Protein AF-A0A496SZ60-F1 (afdb_monomer)

Solvent-accessible surface area (backbone atoms only — not comparable to full-atom values): 12452 Å² total; per-residue (Å²): 132,92,77,55,70,68,60,53,50,52,52,52,52,50,52,52,47,49,71,43,40,33,77,66,65,46,73,66,57,46,49,54,53,50,56,60,47,32,77,81,41,43,70,55,43,52,59,24,45,71,73,55,40,49,71,69,52,53,44,50,28,53,25,54,37,22,63,71,68,42,80,74,81,62,49,64,64,44,43,52,45,44,49,72,44,36,81,82,46,83,54,49,68,64,52,33,53,55,34,46,37,76,37,9,64,62,55,44,65,76,58,42,45,98,88,52,33,30,64,26,32,36,57,33,67,70,50,51,49,53,51,48,75,25,46,43,85,48,100,91,44,79,45,72,62,68,60,68,69,63,46,51,51,44,49,55,49,46,48,57,54,39,52,52,32,47,76,71,74,39,77,38,31,41,38,35,59,67,94,40,23,68,51,52,41,67,71,37,42,85,85,38,72,78,54,41,65,40,29,63,69,27,59,47,90,92,57,48,78,43,74,79,46,69,48,59,67,78,73,82,126

Secondary structure (DSSP, 8-state):
-PPPHHHHHHHHHHHHHHHHHHHH--HHHHHHHHHHHHTT-HHHHHHHTTTTS-HHHHHHHHHHHHHTT-----HHHHHHHHHHHTTT---HHHHHHHHHHHTHHHHHHHH--TTS-EEEEEEPHHHHHHHHHTEEEETTEEEE---HHHHHHHHHHHHHHHHHHHHTTPPPEEEE-GGGHHHHHHHHTTT-TT-EEEEGGGS-TT--EEEEEEE------

Foldseek 3Di:
DDDDPVNVVVVVVVVVCLQCVLVVQDLVNLVVVLVVVCVPCVVLSVLQPPPLHHSVLVSLLCSVCSNLSHDCPPVVLLSNLSSVPSNPDVDSVVSSLSSLLSCLVSVLVVQADPVQAHEAAEEDVVVLVQQLVQWDQDPVGIDGHHDPVLLVLLVVLLVVLCVVCVVVVHQYEYEYASSCQVSVCVSCCVPCVSYRGYYPSSHDPPHHYDYSYYRDRDPPD

Sequence (221 aa):
TVIEASAVLATHLTEVIKSNAHEILGRQDVQNLLDNIKKNYPAVVEGVVPQQISVGMVQKVLQNLLRERVPIKDLLTIMETLADYASLVKDTETLTEYVRHALGRTICQLYKNQDGSISVITVDPKVEQMVAESTQQTPGGITVAVEPEKLQRLFAKLNELVELMNSEGQQPILLSSPNVRLAFRKLTEAQFPQLVVLSYNEIVPGVELYSKGVLKIGNED

Structure (mmCIF, N/CA/C/O backbone):
data_AF-A0A496SZ60-F1
#
_entry.id   AF-A0A496SZ60-F1
#
loop_
_atom_site.group_PDB
_atom_site.id
_atom_site.type_symbol
_atom_site.label_atom_id
_atom_site.label_alt_id
_atom_site.label_comp_id
_atom_site.label_asym_id
_atom_site.label_entity_id
_atom_site.label_seq_id
_atom_site.pdbx_PDB_ins_code
_atom_site.Cartn_x
_atom_site.Cartn_y
_atom_site.Cartn_z
_atom_site.occupancy
_atom_site.B_iso_or_equiv
_atom_site.auth_seq_id
_atom_site.auth_comp_id
_atom_site.auth_asym_id
_atom_site.auth_atom_id
_atom_site.pdbx_PDB_model_num
ATOM 1 N N . THR A 1 1 ? -8.042 18.905 -27.161 1.00 64.94 1 THR A N 1
ATOM 2 C CA . THR A 1 1 ? -8.898 19.896 -26.471 1.00 64.94 1 THR A CA 1
ATOM 3 C C . THR A 1 1 ? -8.003 20.963 -25.871 1.00 64.94 1 THR A C 1
ATOM 5 O O . THR A 1 1 ? -6.915 20.623 -25.425 1.00 64.94 1 THR A O 1
ATOM 8 N N . VAL A 1 2 ? -8.392 22.241 -25.920 1.00 74.31 2 VAL A N 1
ATOM 9 C CA . VAL A 1 2 ? -7.653 23.309 -25.222 1.00 74.31 2 VAL A CA 1
ATOM 10 C C . VAL A 1 2 ? -7.951 23.157 -23.733 1.00 74.31 2 VAL A C 1
ATOM 12 O O . VAL A 1 2 ? -9.116 23.183 -23.348 1.00 74.31 2 VAL A O 1
ATOM 15 N N . ILE A 1 3 ? -6.924 22.922 -22.919 1.00 77.38 3 ILE A N 1
ATOM 16 C CA . ILE A 1 3 ? -7.064 22.811 -21.463 1.00 77.38 3 ILE A CA 1
ATOM 17 C C . ILE A 1 3 ? -6.761 24.187 -20.873 1.00 77.38 3 ILE A C 1
ATOM 19 O O . ILE A 1 3 ? -5.726 24.778 -21.181 1.00 77.38 3 ILE A O 1
ATOM 23 N N . GLU A 1 4 ? -7.662 24.711 -20.045 1.00 92.38 4 GLU A N 1
ATOM 24 C CA . GLU A 1 4 ? -7.441 25.981 -19.355 1.00 92.38 4 GLU A CA 1
ATOM 25 C C . GLU A 1 4 ? -6.254 25.878 -18.389 1.00 92.38 4 GLU A C 1
ATOM 27 O O . GLU A 1 4 ? -6.088 24.877 -17.689 1.00 92.38 4 GLU A O 1
ATOM 32 N N . ALA A 1 5 ? -5.446 26.938 -18.294 1.00 91.31 5 ALA A N 1
ATOM 33 C CA . ALA A 1 5 ? -4.294 26.971 -17.390 1.00 91.31 5 ALA A CA 1
ATOM 34 C C . ALA A 1 5 ? -4.687 26.712 -15.919 1.00 91.31 5 ALA A C 1
ATOM 36 O O . ALA A 1 5 ? -3.938 26.080 -15.177 1.00 91.31 5 ALA A O 1
ATOM 37 N N . SER A 1 6 ? -5.887 27.137 -15.514 1.00 93.19 6 SER A N 1
ATOM 38 C CA . SER A 1 6 ? -6.492 26.852 -14.205 1.00 93.19 6 SER A CA 1
ATOM 39 C C . SER A 1 6 ? -6.675 25.349 -13.955 1.00 93.19 6 SER A C 1
ATOM 41 O O . SER A 1 6 ? -6.334 24.860 -12.878 1.00 93.19 6 SER A O 1
ATOM 43 N N . ALA A 1 7 ? -7.159 24.599 -14.948 1.00 92.44 7 ALA A N 1
ATOM 44 C CA . ALA A 1 7 ? -7.365 23.155 -14.859 1.00 92.44 7 ALA A CA 1
ATOM 45 C C . ALA A 1 7 ? -6.035 22.390 -14.803 1.00 92.44 7 ALA A C 1
ATOM 47 O O . ALA A 1 7 ? -5.904 21.426 -14.042 1.00 92.44 7 ALA A O 1
ATOM 48 N N . VAL A 1 8 ? -5.028 22.856 -15.553 1.00 93.25 8 VAL A N 1
ATOM 49 C CA . VAL A 1 8 ? -3.654 22.337 -15.471 1.00 93.25 8 VAL A CA 1
ATOM 50 C C . VAL A 1 8 ? -3.120 22.524 -14.047 1.00 93.25 8 VAL A C 1
ATOM 52 O O . VAL A 1 8 ? -2.758 21.544 -13.396 1.00 93.25 8 VAL A O 1
ATOM 55 N N . LEU A 1 9 ? -3.169 23.750 -13.511 1.00 94.94 9 LEU A N 1
ATOM 56 C CA . LEU A 1 9 ? -2.722 24.057 -12.146 1.00 94.94 9 LEU A CA 1
ATOM 57 C C . LEU A 1 9 ? -3.445 23.226 -11.079 1.00 94.94 9 LEU A C 1
ATOM 59 O O . LEU A 1 9 ? -2.794 22.681 -10.189 1.00 94.94 9 LEU A O 1
ATOM 63 N N . ALA A 1 10 ? -4.769 23.089 -11.171 1.00 95.06 10 ALA A N 1
ATOM 64 C CA . ALA A 1 10 ? -5.551 22.297 -10.224 1.00 95.06 10 ALA A CA 1
ATOM 65 C C . ALA A 1 10 ? -5.151 20.811 -10.239 1.00 95.06 10 ALA A C 1
ATOM 67 O O . ALA A 1 10 ? -5.044 20.181 -9.182 1.00 95.06 10 ALA A O 1
ATOM 68 N N . THR A 1 11 ? -4.883 20.260 -11.426 1.00 93.25 11 THR A N 1
ATOM 69 C CA . THR A 1 11 ? -4.434 18.870 -11.584 1.00 93.25 11 THR A CA 1
ATOM 70 C C . THR A 1 11 ? -3.051 18.671 -10.970 1.00 93.25 11 THR A C 1
ATOM 72 O O . THR A 1 11 ? -2.863 17.750 -10.175 1.00 93.25 11 THR A O 1
ATOM 75 N N . HIS A 1 12 ? -2.106 19.576 -11.248 1.00 93.81 12 HIS A N 1
ATOM 76 C CA . HIS A 1 12 ? -0.773 19.528 -10.643 1.00 93.81 12 HIS A CA 1
ATOM 77 C C . HIS A 1 12 ? -0.827 19.647 -9.119 1.00 93.81 12 HIS A C 1
ATOM 79 O O . HIS A 1 12 ? -0.202 18.852 -8.421 1.00 93.81 12 HIS A O 1
ATOM 85 N N . LEU A 1 13 ? -1.606 20.592 -8.587 1.00 95.38 13 LEU A N 1
ATOM 86 C CA . LEU A 1 13 ? -1.749 20.765 -7.142 1.00 95.38 13 LEU A CA 1
ATOM 87 C C . LEU A 1 13 ? -2.343 19.515 -6.482 1.00 95.38 13 LEU A C 1
ATOM 89 O O . LEU A 1 13 ? -1.863 19.077 -5.439 1.00 95.38 13 LEU A O 1
ATOM 93 N N . THR A 1 14 ? -3.351 18.909 -7.110 1.00 93.94 14 THR A N 1
ATOM 94 C CA . THR A 1 14 ? -3.948 17.654 -6.632 1.00 93.94 14 THR A CA 1
ATOM 95 C C . THR A 1 14 ? -2.906 16.541 -6.548 1.00 93.94 14 THR A C 1
ATOM 97 O O . THR A 1 14 ? -2.875 15.802 -5.565 1.00 93.94 14 THR A O 1
ATOM 100 N N . GLU A 1 15 ? -2.039 16.427 -7.551 1.00 91.62 15 GLU A N 1
ATOM 101 C CA . GLU A 1 15 ? -1.001 15.397 -7.595 1.00 91.62 15 GLU A CA 1
ATOM 102 C C . GLU A 1 15 ? 0.085 15.611 -6.530 1.00 91.62 15 GLU A C 1
ATOM 104 O O . GLU A 1 15 ? 0.517 14.658 -5.871 1.00 91.62 15 GLU A O 1
ATOM 109 N N . VAL A 1 16 ? 0.466 16.869 -6.289 1.00 94.00 16 VAL A N 1
ATOM 110 C CA . VAL A 1 16 ? 1.381 17.240 -5.198 1.00 94.00 16 VAL A CA 1
ATOM 111 C C . VAL A 1 16 ? 0.769 16.889 -3.843 1.00 94.00 16 VAL A C 1
ATOM 113 O O . VAL A 1 16 ? 1.436 16.262 -3.020 1.00 94.00 16 VAL A O 1
ATOM 116 N N . ILE A 1 17 ? -0.505 17.224 -3.615 1.00 94.69 17 ILE A N 1
ATOM 117 C CA . ILE A 1 17 ? -1.201 16.889 -2.364 1.00 94.69 17 ILE A CA 1
ATOM 118 C C . ILE A 1 17 ? -1.262 15.373 -2.176 1.00 94.69 17 ILE A C 1
ATOM 120 O O . ILE A 1 17 ? -0.930 14.892 -1.099 1.00 94.69 17 ILE A O 1
ATOM 124 N N . LYS A 1 18 ? -1.639 14.604 -3.205 1.00 91.81 18 LYS A N 1
ATOM 125 C CA . LYS A 1 18 ? -1.698 13.134 -3.118 1.00 91.81 18 LYS A CA 1
ATOM 126 C C . LYS A 1 18 ? -0.345 12.522 -2.767 1.00 91.81 18 LYS A C 1
ATOM 128 O O . LYS A 1 18 ? -0.286 11.647 -1.910 1.00 91.81 18 LYS A O 1
ATOM 133 N N . SER A 1 19 ? 0.729 13.005 -3.388 1.00 91.50 19 SER A N 1
ATOM 134 C CA . SER A 1 19 ? 2.087 12.497 -3.152 1.00 91.50 19 SER A CA 1
ATOM 135 C C . SER A 1 19 ? 2.576 12.767 -1.724 1.00 91.50 19 SER A C 1
ATOM 137 O O . SER A 1 19 ? 3.299 11.953 -1.157 1.00 91.50 19 SER A O 1
ATOM 139 N N . ASN A 1 20 ? 2.118 13.862 -1.112 1.00 95.12 20 ASN A N 1
ATOM 140 C CA . ASN A 1 20 ? 2.531 14.290 0.228 1.00 95.12 20 ASN A CA 1
ATOM 141 C C . ASN A 1 20 ? 1.431 14.103 1.291 1.00 95.12 20 ASN A C 1
ATOM 143 O O . ASN A 1 20 ? 1.582 14.540 2.429 1.00 95.12 20 ASN A O 1
ATOM 147 N N . ALA A 1 21 ? 0.322 13.431 0.966 1.00 95.88 21 ALA A N 1
ATOM 148 C CA . ALA A 1 21 ? -0.837 13.306 1.856 1.00 95.88 21 ALA A CA 1
ATOM 149 C C . ALA A 1 21 ? -0.482 12.662 3.204 1.00 95.88 21 ALA A C 1
ATOM 151 O O . ALA A 1 21 ? -1.034 13.015 4.244 1.00 95.88 21 ALA A O 1
ATOM 152 N N . HIS A 1 22 ? 0.475 11.737 3.187 1.00 96.75 22 HIS A N 1
ATOM 153 C CA . HIS A 1 22 ? 0.979 11.065 4.376 1.00 96.75 22 HIS A CA 1
ATOM 154 C C . HIS A 1 22 ? 1.786 11.981 5.314 1.00 96.75 22 HIS A C 1
ATOM 156 O O . HIS A 1 22 ? 1.861 11.702 6.508 1.00 96.75 22 HIS A O 1
ATOM 162 N N . GLU A 1 23 ? 2.364 13.070 4.804 1.00 96.62 23 GLU A N 1
ATOM 163 C CA . GLU A 1 23 ? 3.055 14.090 5.605 1.00 96.62 23 GLU A CA 1
ATOM 164 C C . GLU A 1 23 ? 2.080 15.141 6.143 1.00 96.62 23 GLU A C 1
ATOM 166 O O . GLU A 1 23 ? 2.269 15.667 7.237 1.00 96.62 23 GLU A O 1
ATOM 171 N N . ILE A 1 24 ? 1.006 15.408 5.393 1.00 96.12 24 ILE A N 1
ATOM 172 C CA . ILE A 1 24 ? -0.038 16.372 5.761 1.00 96.12 24 ILE A CA 1
ATOM 173 C C . ILE A 1 24 ? -0.921 15.830 6.896 1.00 96.12 24 ILE A C 1
ATOM 175 O O . ILE A 1 24 ? -1.392 16.606 7.723 1.00 96.12 24 ILE A O 1
ATOM 179 N N . LEU A 1 25 ? -1.150 14.512 6.953 1.00 97.50 25 LEU A N 1
ATOM 180 C CA . LEU A 1 25 ? -2.033 13.896 7.946 1.00 97.50 25 LEU A CA 1
ATOM 181 C C . LEU A 1 25 ? -1.460 13.996 9.373 1.00 97.50 25 LEU A C 1
ATOM 183 O O . LEU A 1 25 ? -0.584 13.215 9.776 1.00 97.50 25 LEU A O 1
ATOM 187 N N . GLY A 1 26 ? -2.007 14.926 10.157 1.00 97.50 26 GLY A N 1
ATOM 188 C CA . GLY A 1 26 ? -1.640 15.170 11.544 1.00 97.50 26 GLY A CA 1
ATOM 189 C C . GLY A 1 26 ? -2.443 14.349 12.553 1.00 97.50 26 GLY A C 1
ATOM 190 O O . GLY A 1 26 ? -3.447 13.706 12.248 1.00 97.50 26 GLY A O 1
ATOM 191 N N . ARG A 1 27 ? -2.016 14.400 13.821 1.00 96.81 27 ARG A N 1
ATOM 192 C CA . ARG A 1 27 ? -2.687 13.676 14.915 1.00 96.81 27 ARG A CA 1
ATOM 193 C C . ARG A 1 27 ? -4.107 14.187 15.174 1.00 96.81 27 ARG A C 1
ATOM 195 O O . ARG A 1 27 ? -4.995 13.383 15.442 1.00 96.81 27 ARG A O 1
ATOM 202 N N . GLN A 1 28 ? -4.317 15.502 15.085 1.00 97.88 28 GLN A N 1
ATOM 203 C CA . GLN A 1 28 ? -5.638 16.105 15.279 1.00 97.88 28 GLN A CA 1
ATOM 204 C C . GLN A 1 28 ? -6.604 15.713 14.156 1.00 97.88 28 GLN A C 1
ATOM 206 O O . GLN A 1 28 ? -7.770 15.452 14.429 1.00 97.88 28 GLN A O 1
ATOM 211 N N . ASP A 1 29 ? -6.121 15.604 12.916 1.00 97.62 29 ASP A N 1
ATOM 212 C CA . ASP A 1 29 ? -6.940 15.152 11.788 1.00 97.62 29 ASP A CA 1
ATOM 213 C C . ASP A 1 29 ? -7.426 13.723 12.012 1.00 97.62 29 ASP A C 1
ATOM 215 O O . ASP A 1 29 ? -8.609 13.435 11.851 1.00 97.62 29 ASP A 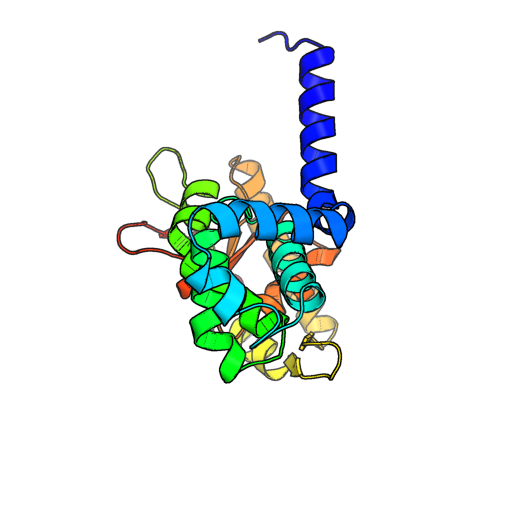O 1
ATOM 219 N N . VAL A 1 30 ? -6.534 12.838 12.468 1.00 98.19 30 VAL A N 1
ATOM 220 C CA . VAL A 1 30 ? -6.894 11.457 12.815 1.00 98.19 30 VAL A CA 1
ATOM 221 C C . VAL A 1 30 ? -7.899 11.421 13.962 1.00 98.19 30 VAL A C 1
ATOM 223 O O . VAL A 1 30 ? -8.881 10.691 13.864 1.00 98.19 30 VAL A O 1
ATOM 226 N N . GLN A 1 31 ? -7.720 12.234 15.008 1.00 97.81 31 GLN A N 1
ATOM 227 C CA . GLN A 1 31 ? -8.712 12.337 16.081 1.00 97.81 31 GLN A CA 1
ATOM 228 C C . GLN A 1 31 ? -10.083 12.760 15.533 1.00 97.81 31 GLN A C 1
ATOM 230 O O . GLN A 1 31 ? -11.080 12.102 15.812 1.00 97.81 31 GLN A O 1
ATOM 235 N N . ASN A 1 32 ? -10.126 13.783 14.677 1.00 98.12 32 ASN A N 1
ATOM 236 C CA . ASN A 1 32 ? -11.365 14.253 14.059 1.00 98.12 32 ASN A CA 1
ATOM 237 C C . ASN A 1 32 ? -12.025 13.162 13.191 1.00 98.12 32 ASN A C 1
ATOM 239 O O . ASN A 1 32 ? -13.250 13.031 13.180 1.00 98.12 32 ASN A O 1
ATOM 243 N N . LEU A 1 33 ? -11.236 12.369 12.456 1.00 97.88 33 LEU A N 1
ATOM 244 C CA . LEU A 1 33 ? -11.732 11.234 11.670 1.00 97.88 33 LEU A CA 1
ATOM 245 C C . LEU A 1 33 ? -12.344 10.150 12.572 1.00 97.88 33 LEU A C 1
ATOM 247 O O . LEU A 1 33 ? -13.452 9.683 12.299 1.00 97.88 33 LEU A O 1
ATOM 251 N N . LEU A 1 34 ? -11.663 9.800 13.666 1.00 97.69 34 LEU A N 1
ATOM 252 C CA . LEU A 1 34 ? -12.144 8.826 14.648 1.00 97.69 34 LEU A CA 1
ATOM 253 C C . LEU A 1 34 ? -13.426 9.304 15.340 1.00 97.69 34 LEU A C 1
ATOM 255 O O . LEU A 1 34 ? -14.389 8.543 15.431 1.00 97.69 34 LEU A O 1
ATOM 259 N N . ASP A 1 35 ? -13.481 10.569 15.755 1.00 97.62 35 ASP A N 1
ATOM 260 C CA . ASP A 1 35 ? -14.660 11.167 16.387 1.00 97.62 35 ASP A CA 1
ATOM 261 C C . ASP A 1 35 ? -15.870 11.164 15.444 1.00 97.62 35 ASP A C 1
ATOM 263 O O . ASP A 1 35 ? -17.006 10.954 15.873 1.00 97.62 35 ASP A O 1
ATOM 267 N N . ASN A 1 36 ? -15.645 11.355 14.141 1.00 97.12 36 ASN A N 1
ATOM 268 C CA . ASN A 1 36 ? -16.709 11.296 13.144 1.00 97.12 36 ASN A CA 1
ATOM 269 C C . ASN A 1 36 ? -17.251 9.877 12.935 1.00 97.12 36 ASN A C 1
ATOM 271 O O . ASN A 1 36 ? -18.468 9.714 12.871 1.00 97.12 36 ASN A O 1
ATOM 275 N N . ILE A 1 37 ? -16.392 8.854 12.879 1.00 96.50 37 ILE A N 1
ATOM 276 C CA . ILE A 1 37 ? -16.837 7.448 12.827 1.00 96.50 37 ILE A CA 1
ATOM 277 C C . ILE A 1 37 ? -17.592 7.080 14.095 1.00 96.50 37 ILE A C 1
ATOM 279 O O . ILE A 1 37 ? -18.648 6.452 14.019 1.00 96.50 37 ILE A O 1
ATOM 283 N N . LYS A 1 38 ? -17.075 7.498 15.255 1.00 96.88 38 LYS A N 1
ATOM 284 C CA . LYS A 1 38 ? -17.619 7.165 16.574 1.00 96.88 38 LYS A CA 1
ATOM 285 C C . LYS A 1 38 ? -19.089 7.562 16.728 1.00 96.88 38 LYS A C 1
ATOM 287 O O . LYS A 1 38 ? -19.818 6.883 17.442 1.00 96.88 38 LYS A O 1
ATOM 292 N N . LYS A 1 39 ? -19.546 8.609 16.029 1.00 97.62 39 LYS A N 1
ATOM 293 C CA . LYS A 1 39 ? -20.962 9.025 16.006 1.00 97.62 39 LYS A CA 1
ATOM 294 C C . LYS A 1 39 ? -21.906 7.910 15.547 1.00 97.62 39 LYS A C 1
ATOM 296 O O . LYS A 1 39 ? -23.013 7.820 16.062 1.00 97.62 39 LYS A O 1
ATOM 301 N N . ASN A 1 40 ? -21.465 7.079 14.601 1.00 97.12 40 ASN A N 1
ATOM 302 C CA . ASN A 1 40 ? -22.276 6.015 14.003 1.00 97.12 40 ASN A CA 1
ATOM 303 C C . ASN A 1 40 ? -21.831 4.613 14.450 1.00 97.12 40 ASN A C 1
ATOM 305 O O . ASN A 1 40 ? -22.662 3.718 14.566 1.00 97.12 40 ASN A O 1
ATOM 309 N N . TYR A 1 41 ? -20.535 4.428 14.721 1.00 96.94 41 TYR A N 1
ATOM 310 C CA . TYR A 1 41 ? -19.924 3.135 15.045 1.00 96.94 41 TYR A CA 1
ATOM 311 C C . TYR A 1 41 ? -19.074 3.213 16.327 1.00 96.94 41 TYR A C 1
ATOM 313 O O . TYR A 1 41 ? -17.864 2.967 16.291 1.00 96.94 41 TYR A O 1
ATOM 321 N N . PRO A 1 42 ? -19.666 3.573 17.484 1.00 96.31 42 PRO A N 1
ATOM 322 C CA . PRO A 1 42 ? -18.906 3.780 18.715 1.00 96.31 42 PRO A CA 1
ATOM 323 C C . PRO A 1 42 ? -18.203 2.510 19.199 1.00 96.31 42 PRO A C 1
ATOM 325 O O . PRO A 1 42 ? -17.053 2.587 19.619 1.00 96.31 42 PRO A O 1
ATOM 328 N N . ALA A 1 43 ? -18.846 1.345 19.062 1.00 95.00 43 ALA A N 1
ATOM 329 C CA . ALA A 1 43 ? -18.291 0.064 19.498 1.00 95.00 43 ALA A CA 1
ATOM 330 C C . ALA A 1 43 ? -16.962 -0.279 18.801 1.00 95.00 43 ALA A C 1
ATOM 332 O O . ALA A 1 43 ? -16.033 -0.747 19.454 1.00 95.00 43 ALA A O 1
ATOM 333 N N . VAL A 1 44 ? -16.849 0.008 17.497 1.00 93.94 44 VAL A N 1
ATOM 334 C CA . VAL A 1 44 ? -15.622 -0.239 16.724 1.00 93.94 44 VAL A CA 1
ATOM 335 C C . VAL A 1 44 ? -14.507 0.696 17.189 1.00 93.94 44 VAL A C 1
ATOM 337 O O . VAL A 1 44 ? -13.397 0.253 17.467 1.00 93.94 44 VAL A O 1
ATOM 340 N N . VAL A 1 45 ? -14.792 1.996 17.323 1.00 95.56 45 VAL A N 1
ATOM 341 C CA . VAL A 1 45 ? -13.763 2.974 17.711 1.00 95.56 45 VAL A CA 1
ATOM 342 C C . VAL A 1 45 ? -13.281 2.729 19.136 1.00 95.56 45 VAL A C 1
ATOM 344 O O . VAL A 1 45 ? -12.075 2.691 19.364 1.00 95.56 45 VAL A O 1
ATOM 347 N N . GLU A 1 46 ? -14.199 2.532 20.083 1.00 94.44 46 GLU A N 1
ATOM 348 C CA . GLU A 1 46 ? -13.861 2.318 21.493 1.00 94.44 46 GLU A CA 1
ATOM 349 C C . GLU A 1 46 ? -13.151 0.983 21.722 1.00 94.44 46 GLU A C 1
ATOM 351 O O . GLU A 1 46 ? -12.247 0.926 22.553 1.00 94.44 46 GLU A O 1
ATOM 356 N N . GLY A 1 47 ? -13.498 -0.055 20.952 1.00 91.50 47 GLY A N 1
ATOM 357 C CA . GLY A 1 47 ? -12.825 -1.355 20.987 1.00 91.50 47 GLY A CA 1
ATOM 358 C C . GLY A 1 47 ? -11.378 -1.325 20.484 1.00 91.50 47 GLY A C 1
ATOM 359 O O . GLY A 1 47 ? -10.588 -2.191 20.852 1.00 91.50 47 GLY A O 1
ATOM 360 N N . VAL A 1 48 ? -11.000 -0.322 19.684 1.00 93.06 48 VAL A N 1
ATOM 361 C CA . VAL A 1 48 ? -9.644 -0.183 19.124 1.00 93.06 48 VAL A CA 1
ATOM 362 C C . VAL A 1 48 ? -8.834 0.871 19.869 1.00 93.06 48 VAL A C 1
ATOM 364 O O . VAL A 1 48 ? -7.719 0.596 20.316 1.00 93.06 48 VAL A O 1
ATOM 367 N N . VAL A 1 49 ? -9.382 2.078 20.022 1.00 93.31 49 VAL A N 1
ATOM 368 C CA . VAL A 1 49 ? -8.695 3.240 20.595 1.00 93.31 49 VAL A CA 1
ATOM 369 C C . VAL A 1 49 ? -9.426 3.722 21.853 1.00 93.31 49 VAL A C 1
ATOM 371 O O . VAL A 1 49 ? -10.607 4.056 21.780 1.00 93.31 49 VAL A O 1
ATOM 374 N N . PRO A 1 50 ? -8.740 3.858 23.004 1.00 87.25 50 PRO A N 1
ATOM 375 C CA . PRO A 1 50 ? -7.324 3.562 23.258 1.00 87.25 50 PRO A CA 1
ATOM 376 C C . PRO A 1 50 ? -7.052 2.101 23.674 1.00 87.25 50 PRO A C 1
ATOM 378 O O . PRO A 1 50 ? -5.935 1.796 24.081 1.00 87.25 50 PRO A O 1
ATOM 381 N N . GLN A 1 51 ? -8.060 1.219 23.645 1.00 86.69 51 GLN A N 1
ATOM 382 C CA . GLN A 1 51 ? -8.008 -0.096 24.301 1.00 86.69 51 GLN A CA 1
ATOM 383 C C . GLN A 1 51 ? -6.929 -1.028 23.740 1.00 86.69 51 GLN A C 1
ATOM 385 O O . GLN A 1 51 ? -6.179 -1.635 24.504 1.00 86.69 51 GLN A O 1
ATOM 390 N N . GLN A 1 52 ? -6.839 -1.145 22.416 1.00 91.25 52 GLN A N 1
ATOM 391 C CA . GLN A 1 52 ? -5.865 -2.011 21.759 1.00 91.25 52 GLN A CA 1
ATOM 392 C C . GLN A 1 52 ? -4.643 -1.227 21.281 1.00 91.25 52 GLN A C 1
ATOM 394 O O . GLN A 1 52 ? -3.513 -1.699 21.440 1.00 91.25 52 GLN A O 1
ATOM 399 N N . ILE A 1 53 ? -4.845 -0.048 20.688 1.00 94.44 53 ILE A N 1
ATOM 400 C CA . ILE A 1 53 ? -3.780 0.784 20.116 1.00 94.44 53 ILE A CA 1
ATOM 401 C C . ILE A 1 53 ? -4.021 2.272 20.363 1.00 94.44 53 ILE A C 1
ATOM 403 O O . ILE A 1 53 ? -5.134 2.729 20.613 1.00 94.44 53 ILE A O 1
ATOM 407 N N . SER A 1 54 ? -2.945 3.053 20.274 1.00 96.00 54 SER A N 1
ATOM 408 C CA . SER A 1 54 ? -3.021 4.509 20.408 1.00 96.00 54 SER A CA 1
ATOM 409 C C . SER A 1 54 ? -3.465 5.187 19.108 1.00 96.00 54 SER A C 1
ATOM 411 O O . SER A 1 54 ? -3.247 4.666 18.012 1.00 96.00 54 SER A O 1
ATOM 413 N N . VAL A 1 55 ? -3.972 6.421 19.215 1.00 97.00 55 VAL A N 1
ATOM 414 C CA . VAL A 1 55 ? -4.229 7.299 18.053 1.00 97.00 55 VAL A CA 1
ATOM 415 C C . VAL A 1 55 ? -2.977 7.451 17.179 1.00 97.00 55 VAL A C 1
ATOM 417 O O . VAL A 1 55 ? -3.081 7.519 15.961 1.00 97.00 55 VAL A O 1
ATOM 420 N N . GLY A 1 56 ? -1.780 7.456 17.778 1.00 96.62 56 GLY A N 1
ATOM 421 C CA . GLY A 1 56 ? -0.518 7.538 17.037 1.00 96.62 56 GLY A CA 1
ATOM 422 C C . GLY A 1 56 ? -0.241 6.311 16.162 1.00 96.62 56 GLY A C 1
ATOM 423 O O . GLY A 1 56 ? 0.299 6.453 15.069 1.00 96.62 56 GLY A O 1
ATOM 424 N N . MET A 1 57 ? -0.650 5.116 16.598 1.00 96.06 57 MET A N 1
ATOM 425 C CA . MET A 1 57 ? -0.533 3.903 15.782 1.00 96.06 57 MET A CA 1
ATOM 426 C C . MET A 1 57 ? -1.534 3.911 14.627 1.00 96.06 57 MET A C 1
ATOM 428 O O . MET A 1 57 ? -1.150 3.604 13.502 1.00 96.06 57 MET A O 1
ATOM 432 N N . VAL A 1 58 ? -2.778 4.341 14.878 1.00 97.88 58 VAL A N 1
ATOM 433 C CA . VAL A 1 58 ? -3.771 4.550 13.809 1.00 97.88 58 VAL A CA 1
ATOM 434 C C . VAL A 1 58 ? -3.244 5.564 12.797 1.00 97.88 58 VAL A C 1
ATOM 436 O O . VAL A 1 58 ? -3.234 5.286 11.602 1.00 97.88 58 VAL A O 1
ATOM 439 N N . GLN A 1 59 ? -2.717 6.701 13.265 1.00 98.25 59 GLN A N 1
ATOM 440 C CA . GLN A 1 59 ? -2.085 7.700 12.405 1.00 98.25 59 GLN A CA 1
ATOM 441 C C . GLN A 1 59 ? -0.994 7.071 11.537 1.00 98.25 59 GLN A C 1
ATOM 443 O O . GLN A 1 59 ? -0.988 7.295 10.331 1.00 98.25 59 GLN A O 1
ATOM 448 N N . LYS A 1 60 ? -0.106 6.253 12.112 1.00 97.50 60 LYS A N 1
ATOM 449 C CA . LYS A 1 60 ? 0.977 5.619 11.355 1.00 97.50 60 LYS A CA 1
ATOM 450 C C . LYS A 1 60 ? 0.458 4.676 10.266 1.00 97.50 60 LYS A C 1
ATOM 452 O O . LYS A 1 60 ? 0.962 4.733 9.148 1.00 97.50 60 LYS A O 1
ATOM 457 N N . VAL A 1 61 ? -0.566 3.872 10.559 1.00 98.12 61 VAL A N 1
ATOM 458 C CA . VAL A 1 61 ? -1.223 2.999 9.569 1.00 98.12 61 VAL A CA 1
ATOM 459 C C . VAL A 1 61 ? -1.835 3.831 8.437 1.00 98.12 61 VAL A C 1
ATOM 461 O O . VAL A 1 61 ? -1.549 3.581 7.268 1.00 98.12 61 VAL A O 1
ATOM 464 N N . LEU A 1 62 ? -2.604 4.876 8.762 1.00 98.62 62 LEU A N 1
ATOM 465 C CA . LEU A 1 62 ? -3.207 5.763 7.759 1.00 98.62 62 LEU A CA 1
ATOM 466 C C . LEU A 1 62 ? -2.148 6.480 6.906 1.00 98.62 62 LEU A C 1
ATOM 468 O O . LEU A 1 62 ? -2.306 6.594 5.693 1.00 98.62 62 LEU A O 1
ATOM 472 N N . GLN A 1 63 ? -1.045 6.924 7.513 1.00 98.38 63 GLN A N 1
ATOM 473 C CA . GLN A 1 63 ? 0.079 7.518 6.789 1.00 98.38 63 GLN A CA 1
ATOM 474 C C . GLN A 1 63 ? 0.752 6.512 5.852 1.00 98.38 63 GLN A C 1
ATOM 476 O O . GLN A 1 63 ? 1.090 6.873 4.729 1.00 98.38 63 GLN A O 1
ATOM 481 N N . ASN A 1 64 ? 0.934 5.258 6.272 1.00 97.75 64 ASN A N 1
ATOM 482 C CA . ASN A 1 64 ? 1.510 4.229 5.410 1.00 97.75 64 ASN A CA 1
ATOM 483 C C . ASN A 1 64 ? 0.606 3.948 4.196 1.00 97.75 64 ASN A C 1
ATOM 485 O O . ASN A 1 64 ? 1.102 3.925 3.072 1.00 97.75 64 ASN A O 1
ATOM 489 N N . LEU A 1 65 ? -0.716 3.845 4.395 1.00 98.44 65 LEU A N 1
ATOM 490 C CA . LEU A 1 65 ? -1.687 3.722 3.298 1.00 98.44 65 LEU A CA 1
ATOM 491 C C . LEU A 1 65 ? -1.582 4.899 2.318 1.00 98.44 65 LEU A C 1
ATOM 493 O O . LEU A 1 65 ? -1.437 4.696 1.113 1.00 98.44 65 LEU A O 1
ATOM 497 N N . LEU A 1 66 ? -1.590 6.131 2.834 1.00 97.69 66 LEU A N 1
ATOM 498 C CA . LEU A 1 66 ? -1.500 7.342 2.015 1.00 97.69 66 LEU A CA 1
ATOM 499 C C . LEU A 1 66 ? -0.157 7.476 1.287 1.00 97.69 66 LEU A C 1
ATOM 501 O O . LEU A 1 66 ? -0.139 7.966 0.158 1.00 97.69 66 LEU A O 1
ATOM 505 N N . ARG A 1 67 ? 0.952 7.023 1.887 1.00 96.38 67 ARG A N 1
ATOM 506 C CA . ARG A 1 67 ? 2.280 7.009 1.244 1.00 96.38 67 ARG A CA 1
ATOM 507 C C . ARG A 1 67 ? 2.270 6.143 -0.013 1.00 96.38 67 ARG A C 1
ATOM 509 O O . ARG A 1 67 ? 2.934 6.464 -0.990 1.00 96.38 67 ARG A O 1
ATOM 516 N N . GLU A 1 68 ? 1.467 5.087 -0.003 1.00 96.69 68 GLU A N 1
ATOM 517 C CA . GLU A 1 68 ? 1.254 4.189 -1.138 1.00 96.69 68 GLU A CA 1
ATOM 518 C C . GLU A 1 68 ? -0.001 4.535 -1.954 1.00 96.69 68 GLU A C 1
ATOM 520 O O . GLU A 1 68 ? -0.497 3.713 -2.725 1.00 96.69 68 GLU A O 1
ATOM 525 N N . ARG A 1 69 ? -0.521 5.760 -1.785 1.00 95.19 69 ARG A N 1
ATOM 526 C CA . ARG A 1 69 ? -1.693 6.306 -2.488 1.00 95.19 69 ARG A CA 1
ATOM 527 C C . ARG A 1 69 ? -2.986 5.507 -2.282 1.00 95.19 69 ARG A C 1
ATOM 529 O O . ARG A 1 69 ? -3.931 5.659 -3.057 1.00 95.19 69 ARG A O 1
ATOM 536 N N . VAL A 1 70 ? -3.071 4.707 -1.218 1.00 97.75 70 VAL A N 1
ATOM 537 C CA . VAL A 1 70 ? -4.288 3.982 -0.837 1.00 97.75 70 VAL A CA 1
ATOM 538 C C . VAL A 1 70 ? -5.239 4.936 -0.097 1.00 97.75 70 VAL A C 1
ATOM 540 O O . VAL A 1 70 ? -4.865 5.507 0.931 1.00 97.75 70 VAL A O 1
ATOM 543 N N . PRO A 1 71 ? -6.476 5.143 -0.590 1.00 97.06 71 PRO A N 1
ATOM 544 C CA . PRO A 1 71 ? -7.449 6.014 0.052 1.00 97.06 71 PRO A CA 1
ATOM 545 C C . PRO A 1 71 ? -7.877 5.499 1.425 1.00 97.06 71 PRO A C 1
ATOM 547 O O . PRO A 1 71 ? -8.241 4.339 1.578 1.00 97.06 71 PRO A O 1
ATOM 550 N N . ILE A 1 72 ? -7.976 6.414 2.388 1.00 97.81 72 ILE A N 1
ATOM 551 C CA . ILE A 1 72 ? -8.446 6.135 3.756 1.00 97.81 72 ILE A CA 1
ATOM 552 C C . ILE A 1 72 ? -9.931 6.477 3.968 1.00 97.81 72 ILE A C 1
ATOM 554 O O . ILE A 1 72 ? -10.367 6.753 5.080 1.00 97.81 72 ILE A O 1
ATOM 558 N N . LYS A 1 73 ? -10.714 6.534 2.881 1.00 96.44 73 LYS A N 1
ATOM 559 C CA . LYS A 1 73 ? -12.140 6.905 2.933 1.00 96.44 73 LYS A CA 1
ATOM 560 C C . LYS A 1 73 ? -12.991 5.822 3.593 1.00 96.44 73 LYS A C 1
ATOM 562 O O . LYS A 1 73 ? -13.952 6.152 4.281 1.00 96.44 73 LYS A O 1
ATOM 567 N N . ASP A 1 74 ? -12.632 4.555 3.384 1.00 97.25 74 ASP A N 1
ATOM 568 C CA . ASP A 1 74 ? -13.292 3.412 4.015 1.00 97.25 74 ASP A CA 1
ATOM 569 C C . ASP A 1 74 ? -12.709 3.153 5.406 1.00 97.25 74 ASP A C 1
ATOM 571 O O . ASP A 1 74 ? -11.998 2.191 5.690 1.00 97.25 74 ASP A O 1
ATOM 575 N N . LEU A 1 75 ? -12.949 4.132 6.262 1.00 97.50 75 LEU A N 1
ATOM 576 C CA . LEU A 1 75 ? -12.361 4.224 7.584 1.00 97.50 75 LEU A CA 1
ATOM 577 C C . LEU A 1 75 ? -12.986 3.205 8.551 1.00 97.50 75 LEU A C 1
ATOM 579 O O . LEU A 1 75 ? -12.340 2.810 9.516 1.00 97.50 75 LEU A O 1
ATOM 583 N N . LEU A 1 76 ? -14.204 2.732 8.261 1.00 97.50 76 LEU A N 1
ATOM 584 C CA . LEU A 1 76 ? -14.839 1.642 8.998 1.00 97.50 76 LEU A CA 1
ATOM 585 C C . LEU A 1 76 ? -14.077 0.329 8.784 1.00 97.50 76 LEU A C 1
ATOM 587 O O . LEU A 1 76 ? -13.621 -0.246 9.768 1.00 97.50 76 LEU A O 1
ATOM 591 N N . THR A 1 77 ? -13.842 -0.086 7.532 1.00 98.25 77 THR A N 1
ATOM 592 C CA . THR A 1 77 ? -13.072 -1.308 7.238 1.00 98.25 77 THR A CA 1
ATOM 593 C C . THR A 1 77 ? -11.658 -1.246 7.810 1.00 98.25 77 THR A C 1
ATOM 595 O O . THR A 1 77 ? -11.169 -2.237 8.354 1.00 98.25 77 THR A O 1
ATOM 598 N N . ILE A 1 78 ? -11.008 -0.076 7.754 1.00 98.44 78 ILE A N 1
ATOM 599 C CA . ILE A 1 78 ? -9.697 0.123 8.389 1.00 98.44 78 ILE A CA 1
ATOM 600 C C . ILE A 1 78 ? -9.783 -0.163 9.894 1.00 98.44 78 ILE A C 1
ATOM 602 O O . ILE A 1 78 ? -8.971 -0.921 10.418 1.00 98.44 78 ILE A O 1
ATOM 606 N N . MET A 1 79 ? -10.758 0.423 10.591 1.00 97.88 79 MET A N 1
ATOM 607 C CA . MET A 1 79 ? -10.883 0.274 12.041 1.00 97.88 79 MET A CA 1
ATOM 608 C C . MET A 1 79 ? -11.309 -1.136 12.465 1.00 97.88 79 MET A C 1
ATOM 610 O O . MET A 1 79 ? -10.767 -1.637 13.444 1.00 97.88 79 MET A O 1
ATOM 614 N N . GLU A 1 80 ? -12.209 -1.795 11.734 1.00 97.75 80 GLU A N 1
ATOM 615 C CA . GLU A 1 80 ? -12.583 -3.196 11.988 1.00 97.75 80 GLU A CA 1
ATOM 616 C C . GLU A 1 80 ? -11.376 -4.125 11.836 1.00 97.75 80 GLU A C 1
ATOM 618 O O . GLU A 1 80 ? -11.074 -4.905 12.734 1.00 97.75 80 GLU A O 1
ATOM 623 N N . THR A 1 81 ? -10.597 -3.948 10.766 1.00 97.94 81 THR A N 1
ATOM 624 C CA . THR A 1 81 ? -9.372 -4.733 10.562 1.00 97.94 81 THR A CA 1
ATOM 625 C C . THR A 1 81 ? -8.370 -4.499 11.694 1.00 97.94 81 THR A C 1
ATOM 627 O O . THR A 1 81 ? -7.746 -5.432 12.196 1.00 97.94 81 THR A O 1
ATOM 630 N N . LEU A 1 82 ? -8.214 -3.252 12.150 1.00 97.62 82 LEU A N 1
ATOM 631 C CA . LEU A 1 82 ? -7.365 -2.971 13.307 1.00 97.62 82 LEU A CA 1
ATOM 632 C C . LEU A 1 82 ? -7.898 -3.641 14.582 1.00 97.62 82 LEU A C 1
ATOM 634 O O . LEU A 1 82 ? -7.087 -4.142 15.352 1.00 97.62 82 LEU A O 1
ATOM 638 N N . ALA A 1 83 ? -9.214 -3.709 14.793 1.00 95.38 83 ALA A N 1
ATOM 639 C CA . ALA A 1 83 ? -9.811 -4.385 15.950 1.00 95.38 83 ALA A CA 1
ATOM 640 C C . ALA A 1 83 ? -9.517 -5.892 15.987 1.00 95.38 83 ALA A C 1
ATOM 642 O O . ALA A 1 83 ? -9.284 -6.445 17.067 1.00 95.38 83 ALA A O 1
ATOM 643 N N . ASP A 1 84 ? -9.502 -6.533 14.817 1.00 95.50 84 ASP A N 1
ATOM 644 C CA . ASP A 1 84 ? -9.263 -7.971 14.685 1.00 95.50 84 ASP A CA 1
ATOM 645 C C . ASP A 1 84 ? -7.796 -8.334 14.949 1.00 95.50 84 ASP A C 1
ATOM 647 O O . ASP A 1 84 ? -7.495 -9.304 15.650 1.00 95.50 84 ASP A O 1
ATOM 651 N N . TYR A 1 85 ? -6.862 -7.540 14.418 1.00 96.00 85 TYR A N 1
ATOM 652 C CA . TYR A 1 85 ? -5.440 -7.899 14.410 1.00 96.00 85 TYR A CA 1
ATOM 653 C C . TYR A 1 85 ? -4.602 -7.199 15.480 1.00 96.00 85 TYR A C 1
ATOM 655 O O . TYR A 1 85 ? -3.549 -7.722 15.864 1.00 96.00 85 TYR A O 1
ATOM 663 N N . ALA A 1 86 ? -5.026 -6.045 16.002 1.00 93.00 86 ALA A N 1
ATOM 664 C CA . ALA A 1 86 ? -4.166 -5.255 16.878 1.00 93.00 86 ALA A CA 1
ATOM 665 C C . ALA A 1 86 ? -3.982 -5.853 18.279 1.00 93.00 86 ALA A C 1
ATOM 667 O O . ALA A 1 86 ? -3.091 -5.422 19.011 1.00 93.00 86 ALA A O 1
ATOM 668 N N . SER A 1 87 ? -4.765 -6.859 18.671 1.00 91.50 87 SER A N 1
ATOM 669 C CA . SER A 1 87 ? -4.502 -7.655 19.878 1.00 91.50 87 SER A CA 1
ATOM 670 C C . SER A 1 87 ? -3.289 -8.587 19.722 1.00 91.50 87 SER A C 1
ATOM 672 O O . SER A 1 87 ? -2.569 -8.815 20.694 1.00 91.50 87 SER A O 1
ATOM 674 N N . LEU A 1 88 ? -3.027 -9.065 18.501 1.00 92.56 88 LEU A N 1
ATOM 675 C CA . LEU A 1 88 ? -1.974 -10.031 18.172 1.00 92.56 88 LEU A CA 1
ATOM 676 C C . LEU A 1 88 ? -0.692 -9.354 17.684 1.00 92.56 88 LEU A C 1
ATOM 678 O O . LEU A 1 88 ? 0.412 -9.807 17.980 1.00 92.56 88 LEU A O 1
ATOM 682 N N . VAL A 1 89 ? -0.838 -8.268 16.924 1.00 89.19 89 VAL A N 1
ATOM 683 C CA . VAL A 1 89 ? 0.260 -7.596 16.231 1.00 89.19 89 VAL A CA 1
ATOM 684 C C . VAL A 1 89 ? 0.259 -6.119 16.592 1.00 89.19 89 VAL A C 1
ATOM 686 O O . VAL A 1 89 ? -0.731 -5.417 16.412 1.00 89.19 89 VAL A O 1
ATOM 689 N N . LYS A 1 90 ? 1.393 -5.629 17.098 1.00 86.62 90 LYS A N 1
ATOM 690 C CA . LYS A 1 90 ? 1.592 -4.203 17.416 1.00 86.62 90 LYS A CA 1
ATOM 691 C C . LYS A 1 90 ? 2.470 -3.476 16.402 1.00 86.62 90 LYS A C 1
ATOM 693 O O . LYS A 1 90 ? 2.560 -2.254 16.451 1.00 86.62 90 LYS A O 1
ATOM 698 N N . ASP A 1 91 ? 3.105 -4.206 15.493 1.00 91.88 91 ASP A N 1
ATOM 699 C CA . ASP A 1 91 ? 3.881 -3.600 14.421 1.00 91.88 91 ASP A CA 1
ATOM 700 C C . ASP A 1 91 ? 2.955 -2.928 13.396 1.00 91.88 91 ASP A C 1
ATOM 702 O O . ASP A 1 91 ? 2.081 -3.560 12.800 1.00 91.88 91 ASP A O 1
ATOM 706 N N . THR A 1 92 ? 3.139 -1.622 13.197 1.00 94.81 92 THR A N 1
ATOM 707 C CA . THR A 1 92 ? 2.275 -0.825 12.317 1.00 94.81 92 THR A CA 1
ATOM 708 C C . THR A 1 92 ? 2.456 -1.161 10.843 1.00 94.81 92 THR A C 1
ATOM 710 O O . THR A 1 92 ? 1.518 -0.969 10.074 1.00 94.81 92 THR A O 1
ATOM 713 N N . GLU A 1 93 ? 3.628 -1.652 10.434 1.00 95.06 93 GLU A N 1
ATOM 714 C CA . GLU A 1 93 ? 3.862 -2.071 9.050 1.00 95.06 93 GLU A CA 1
ATOM 715 C C . GLU A 1 93 ? 3.037 -3.320 8.733 1.00 95.06 93 GLU A C 1
ATOM 717 O O . GLU A 1 93 ? 2.250 -3.320 7.791 1.00 95.06 93 GLU A O 1
ATOM 722 N N . THR A 1 94 ? 3.092 -4.323 9.605 1.00 95.19 94 THR A N 1
ATOM 723 C CA . THR A 1 94 ? 2.282 -5.542 9.493 1.00 95.19 94 THR A CA 1
ATOM 724 C C . THR A 1 94 ? 0.779 -5.246 9.580 1.00 95.19 94 THR A C 1
ATOM 726 O O . THR A 1 94 ? 0.003 -5.758 8.776 1.00 95.19 94 THR A O 1
ATOM 729 N N . LEU A 1 95 ? 0.343 -4.376 10.504 1.00 96.94 95 LEU A N 1
ATOM 730 C CA . LEU A 1 95 ? -1.060 -3.931 10.557 1.00 96.94 95 LEU A CA 1
ATOM 731 C C . LEU A 1 95 ? -1.491 -3.227 9.264 1.00 96.94 95 LEU A C 1
ATOM 733 O O . LEU A 1 95 ? -2.627 -3.398 8.826 1.00 96.94 95 LEU A O 1
ATOM 737 N N . THR A 1 96 ? -0.590 -2.468 8.634 1.00 98.12 96 THR A N 1
ATOM 738 C CA . THR A 1 96 ? -0.869 -1.834 7.339 1.00 98.12 96 THR A CA 1
ATOM 739 C C . THR A 1 96 ? -1.127 -2.889 6.266 1.00 98.12 96 THR A C 1
ATOM 741 O O . THR A 1 96 ? -2.087 -2.741 5.520 1.00 98.12 96 THR A O 1
ATOM 744 N N . GLU A 1 97 ? -0.350 -3.974 6.209 1.00 98.00 97 GLU A N 1
ATOM 745 C CA . GLU A 1 97 ? -0.567 -5.049 5.228 1.00 98.00 97 GLU A CA 1
ATOM 746 C C . GLU A 1 97 ? -1.929 -5.741 5.409 1.00 98.00 97 GLU A C 1
ATOM 748 O O . GLU A 1 97 ? -2.630 -5.979 4.423 1.00 98.00 97 GLU A O 1
ATOM 753 N N . TYR A 1 98 ? -2.362 -5.994 6.652 1.00 98.12 98 TYR A N 1
ATOM 754 C CA . TYR A 1 98 ? -3.710 -6.522 6.915 1.00 98.12 98 TYR A CA 1
ATOM 755 C C . TYR A 1 98 ? -4.804 -5.560 6.450 1.00 98.12 98 TYR A C 1
ATOM 757 O O . TYR A 1 98 ? -5.753 -5.969 5.782 1.00 98.12 98 TYR A O 1
ATOM 765 N N . VAL A 1 99 ? -4.654 -4.269 6.753 1.00 98.50 99 VAL A N 1
ATOM 766 C CA . VAL A 1 99 ? -5.607 -3.243 6.317 1.00 98.50 99 VAL A CA 1
ATOM 767 C C . VAL A 1 99 ? -5.637 -3.129 4.793 1.00 98.50 99 VAL A C 1
ATOM 769 O O . VAL A 1 99 ? -6.712 -3.020 4.208 1.00 98.50 99 VAL A O 1
ATOM 772 N N . ARG A 1 100 ? -4.487 -3.201 4.119 1.00 98.56 100 ARG A N 1
ATOM 773 C CA . ARG A 1 100 ? -4.423 -3.194 2.653 1.00 98.56 100 ARG A CA 1
ATOM 774 C C . ARG A 1 100 ? -5.146 -4.395 2.046 1.00 98.56 100 ARG A C 1
ATOM 776 O O . ARG A 1 100 ? -5.914 -4.209 1.105 1.00 98.56 100 ARG A O 1
ATOM 783 N N . HIS A 1 101 ? -4.971 -5.588 2.616 1.00 98.25 101 HIS A N 1
ATOM 784 C CA . HIS A 1 101 ? -5.723 -6.778 2.212 1.00 98.25 101 HIS A CA 1
ATOM 785 C C . HIS A 1 101 ? -7.239 -6.550 2.350 1.00 98.25 101 HIS A C 1
ATOM 787 O O . HIS A 1 101 ? -7.976 -6.743 1.382 1.00 98.25 101 HIS A O 1
ATOM 793 N N . ALA A 1 102 ? -7.708 -6.045 3.495 1.00 98.44 102 ALA A N 1
ATOM 794 C CA . ALA A 1 102 ? -9.126 -5.727 3.693 1.00 98.44 102 ALA A CA 1
ATOM 795 C C . ALA A 1 102 ? -9.646 -4.661 2.704 1.00 98.44 102 ALA A C 1
ATOM 797 O O . ALA A 1 102 ? -10.788 -4.717 2.248 1.00 98.44 102 ALA A O 1
ATOM 798 N N . LEU A 1 103 ? -8.786 -3.722 2.299 1.00 98.62 103 LEU A N 1
ATOM 799 C CA . LEU A 1 103 ? -9.072 -2.700 1.292 1.00 98.62 103 LEU A CA 1
ATOM 800 C C . LEU A 1 103 ? -8.886 -3.181 -0.159 1.00 98.62 103 LEU A C 1
ATOM 802 O O . LEU A 1 103 ? -8.963 -2.354 -1.072 1.00 98.62 103 LEU A O 1
ATOM 806 N N . GLY A 1 104 ? -8.696 -4.480 -0.417 1.00 98.00 104 GLY A N 1
ATOM 807 C CA . GLY A 1 104 ? -8.410 -5.020 -1.753 1.00 98.00 104 GLY A CA 1
ATOM 808 C C . GLY A 1 104 ? -9.394 -4.568 -2.837 1.00 98.00 104 GLY A C 1
ATOM 809 O O . GLY A 1 104 ? -8.992 -4.200 -3.939 1.00 98.00 104 GLY A O 1
ATOM 810 N N . ARG A 1 105 ? -10.693 -4.462 -2.516 1.00 96.69 105 ARG A N 1
ATOM 811 C CA . ARG A 1 105 ? -11.708 -3.936 -3.452 1.00 96.69 105 ARG A CA 1
ATOM 812 C C . ARG A 1 105 ? -11.437 -2.479 -3.838 1.00 96.69 105 ARG A C 1
ATOM 814 O O . ARG A 1 105 ? -11.547 -2.127 -5.012 1.00 96.69 105 ARG A O 1
ATOM 821 N N . THR A 1 106 ? -11.087 -1.647 -2.860 1.00 97.56 106 THR A N 1
ATOM 822 C CA . THR A 1 106 ? -10.724 -0.240 -3.067 1.00 97.56 106 THR A CA 1
ATOM 823 C C . THR A 1 106 ? -9.441 -0.137 -3.883 1.00 97.56 106 THR A C 1
ATOM 825 O O . THR A 1 106 ? -9.407 0.616 -4.852 1.00 97.56 106 THR A O 1
ATOM 828 N N . ILE A 1 107 ? -8.420 -0.928 -3.543 1.00 98.12 107 ILE A N 1
ATOM 829 C CA . ILE A 1 107 ? -7.133 -0.961 -4.248 1.00 98.12 107 ILE A CA 1
ATOM 830 C C . ILE A 1 107 ? -7.323 -1.391 -5.706 1.00 98.12 107 ILE A C 1
ATOM 832 O O . ILE A 1 107 ? -6.897 -0.675 -6.607 1.00 98.12 107 ILE A O 1
ATOM 836 N N . CYS A 1 108 ? -8.033 -2.492 -5.960 1.00 97.62 108 CYS A N 1
ATOM 837 C CA . CYS A 1 108 ? -8.336 -2.947 -7.316 1.00 97.62 108 CYS A CA 1
ATOM 838 C C . CYS A 1 108 ? -9.037 -1.855 -8.132 1.00 97.62 108 CYS A C 1
ATOM 840 O O . CYS A 1 108 ? -8.674 -1.610 -9.277 1.00 97.62 108 CYS A O 1
ATOM 842 N N . GLN A 1 109 ? -10.021 -1.161 -7.552 1.00 96.50 109 GLN A N 1
ATOM 843 C CA . GLN A 1 109 ? -10.771 -0.125 -8.264 1.00 96.50 109 GLN A CA 1
ATOM 844 C C . GLN A 1 109 ? -9.909 1.071 -8.701 1.00 96.50 109 GLN A C 1
ATOM 846 O O . GLN A 1 109 ? -10.257 1.725 -9.683 1.00 96.50 109 GLN A O 1
ATOM 851 N N . LEU A 1 110 ? -8.803 1.359 -8.007 1.00 95.50 110 LEU A N 1
ATOM 852 C CA . LEU A 1 110 ? -7.867 2.424 -8.396 1.00 95.50 110 LEU A CA 1
ATOM 853 C C . LEU A 1 110 ? -7.082 2.084 -9.660 1.00 95.50 110 LEU A C 1
ATOM 855 O O . LEU A 1 110 ? -6.688 2.991 -10.388 1.00 95.50 110 LEU A O 1
ATOM 859 N N . TYR A 1 111 ? -6.839 0.795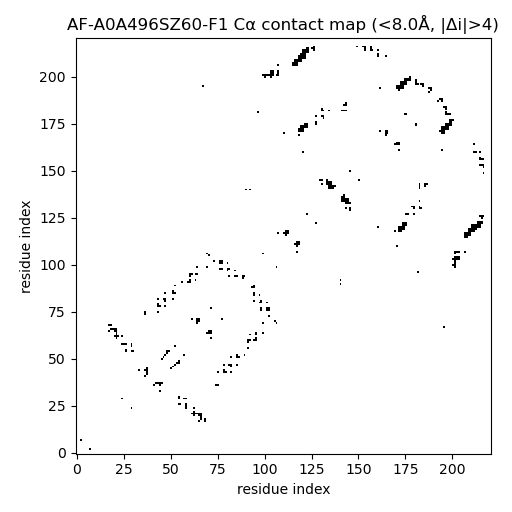 -9.885 1.00 96.19 111 TYR A N 1
ATOM 860 C CA . TYR A 1 111 ? -5.874 0.308 -10.867 1.00 96.19 111 TYR A CA 1
ATOM 861 C C . TYR A 1 111 ? -6.501 -0.517 -11.993 1.00 96.19 111 TYR A C 1
ATOM 863 O O . TYR A 1 111 ? -5.793 -1.008 -12.867 1.00 96.19 111 TYR A O 1
ATOM 871 N N . LYS A 1 112 ? -7.829 -0.661 -11.988 1.00 95.62 112 LYS A N 1
ATOM 872 C CA . LYS A 1 112 ? -8.573 -1.304 -13.069 1.00 95.62 112 LYS A CA 1
ATOM 873 C C . LYS A 1 112 ? -8.481 -0.505 -14.365 1.00 95.62 112 LYS A C 1
ATOM 875 O O . LYS A 1 112 ? -8.757 0.694 -14.400 1.00 95.62 112 LYS A O 1
ATOM 880 N N . ASN A 1 113 ? -8.181 -1.222 -15.437 1.00 94.31 113 ASN A N 1
ATOM 881 C CA . ASN A 1 113 ? -8.328 -0.780 -16.811 1.00 94.31 113 ASN A CA 1
ATOM 882 C C . ASN A 1 113 ? -9.818 -0.626 -17.174 1.00 94.31 113 ASN A C 1
ATOM 884 O O . ASN A 1 113 ? -10.715 -1.057 -16.445 1.00 94.31 113 ASN A O 1
ATOM 888 N N . GLN A 1 114 ? -10.092 -0.031 -18.337 1.00 91.62 114 GLN A N 1
ATOM 889 C CA . GLN A 1 114 ? -11.463 0.176 -18.826 1.00 91.62 114 GLN A CA 1
ATOM 890 C C . GLN A 1 114 ? -12.234 -1.134 -19.055 1.00 91.62 114 GLN A C 1
ATOM 892 O O . GLN A 1 114 ? -13.453 -1.154 -18.914 1.00 91.62 114 GLN A O 1
ATOM 897 N N . ASP A 1 115 ? -11.530 -2.220 -19.376 1.00 92.50 115 ASP A N 1
ATOM 898 C CA . ASP A 1 115 ? -12.088 -3.568 -19.537 1.00 92.50 115 ASP A CA 1
ATOM 899 C C . ASP A 1 115 ? -12.274 -4.315 -18.200 1.00 92.50 115 ASP A C 1
ATOM 901 O O . ASP A 1 115 ? -12.798 -5.425 -18.176 1.00 92.50 115 ASP A O 1
ATOM 905 N N . GLY A 1 116 ? -11.880 -3.706 -17.076 1.00 93.25 116 GLY A N 1
ATOM 906 C CA . GLY A 1 116 ? -11.976 -4.286 -15.738 1.00 93.25 116 GLY A CA 1
ATOM 907 C C . GLY A 1 116 ? -10.794 -5.165 -15.321 1.00 93.25 116 GLY A C 1
ATOM 908 O O . GLY A 1 116 ? -10.779 -5.606 -14.165 1.00 93.25 116 GLY A O 1
ATOM 909 N N . SER A 1 117 ? -9.813 -5.382 -16.204 1.00 96.19 117 SER A N 1
ATOM 910 C CA . SER A 1 117 ? -8.555 -6.078 -15.899 1.00 96.19 117 SER A CA 1
ATOM 911 C C . SER A 1 117 ? -7.567 -5.172 -15.153 1.00 96.19 117 SER A C 1
ATOM 913 O O . SER A 1 117 ? -7.756 -3.957 -15.077 1.00 96.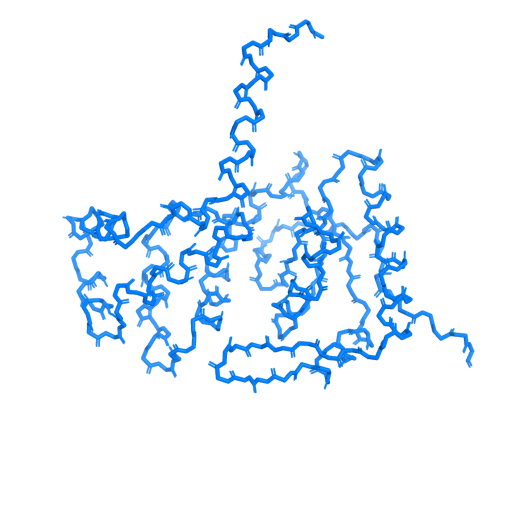19 117 SER A O 1
ATOM 915 N N . ILE A 1 118 ? -6.493 -5.740 -14.606 1.00 98.00 118 ILE A N 1
ATOM 916 C CA . ILE A 1 118 ? -5.337 -4.984 -14.104 1.00 98.00 118 ILE A CA 1
ATOM 917 C C . ILE A 1 118 ? -4.082 -5.482 -14.822 1.00 98.00 118 ILE A C 1
ATOM 919 O O . ILE A 1 118 ? -3.739 -6.665 -14.757 1.00 98.00 118 ILE A O 1
ATOM 923 N N . SER A 1 119 ? -3.383 -4.569 -15.495 1.00 98.00 119 SER A N 1
ATOM 924 C CA . SER A 1 119 ? -2.074 -4.848 -16.086 1.00 98.00 119 SER A CA 1
ATOM 925 C C . SER A 1 119 ? -0.994 -4.833 -15.012 1.00 98.00 119 SER A C 1
ATOM 927 O O . SER A 1 119 ? -0.887 -3.860 -14.268 1.00 98.00 119 SER A O 1
ATOM 929 N N . VAL A 1 120 ? -0.163 -5.871 -14.949 1.00 98.44 120 VAL A N 1
ATOM 930 C CA . VAL A 1 120 ? 0.876 -5.999 -13.917 1.00 98.44 120 VAL A CA 1
ATOM 931 C C . VAL A 1 120 ? 2.196 -6.507 -14.483 1.00 98.44 120 VAL A C 1
ATOM 933 O O . VAL A 1 120 ? 2.237 -7.259 -15.455 1.00 98.44 120 VAL A O 1
ATOM 936 N N . ILE A 1 121 ? 3.286 -6.144 -13.823 1.00 98.62 121 ILE A N 1
ATOM 937 C CA . ILE A 1 121 ? 4.581 -6.810 -13.902 1.00 98.62 121 ILE A CA 1
ATOM 938 C C . ILE A 1 121 ? 4.597 -7.851 -12.789 1.00 98.62 121 ILE A C 1
ATOM 940 O O . ILE A 1 121 ? 4.497 -7.504 -11.616 1.00 98.62 121 ILE A O 1
ATOM 944 N N . THR A 1 122 ? 4.728 -9.124 -13.133 1.00 98.19 122 THR A N 1
ATOM 945 C CA . THR A 1 122 ? 4.851 -10.195 -12.132 1.00 98.19 122 THR A CA 1
ATOM 946 C C . THR A 1 122 ? 6.307 -10.377 -11.723 1.00 98.19 122 THR A C 1
ATOM 948 O O . THR A 1 122 ? 7.205 -10.144 -12.531 1.00 98.19 122 THR A O 1
ATOM 951 N N . VAL A 1 123 ? 6.569 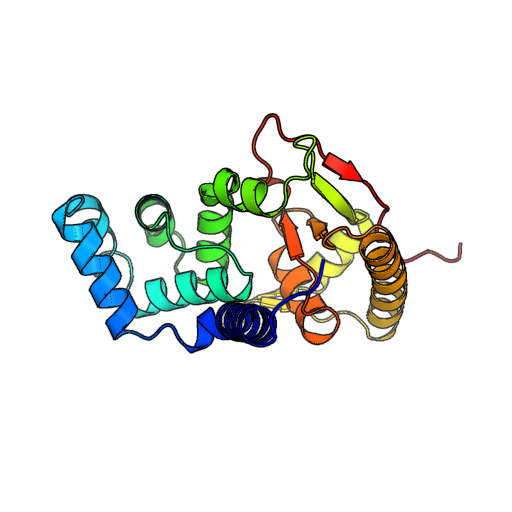-10.828 -10.500 1.00 98.19 123 VAL A N 1
ATOM 952 C CA . VAL A 1 123 ? 7.934 -11.118 -10.033 1.00 98.19 123 VAL A CA 1
ATOM 953 C C . VAL A 1 123 ? 8.265 -12.604 -10.195 1.00 98.19 123 VAL A C 1
ATOM 955 O O . VAL A 1 123 ? 7.436 -13.464 -9.910 1.00 98.19 123 VAL A O 1
ATOM 958 N N . ASP A 1 124 ? 9.476 -12.916 -10.666 1.00 97.50 124 ASP A N 1
ATOM 959 C CA . ASP A 1 124 ? 9.978 -14.293 -10.701 1.00 97.50 124 ASP A CA 1
ATOM 960 C C . ASP A 1 124 ? 10.191 -14.836 -9.270 1.00 97.50 124 ASP A C 1
ATOM 962 O O . ASP A 1 124 ? 10.784 -14.133 -8.445 1.00 97.50 124 ASP A O 1
ATOM 966 N N . PRO A 1 125 ? 9.792 -16.084 -8.958 1.00 96.31 125 PRO A N 1
ATOM 967 C CA . PRO A 1 125 ? 9.938 -16.649 -7.616 1.00 96.31 125 PRO A CA 1
ATOM 968 C C . PRO A 1 125 ? 11.362 -16.593 -7.046 1.00 96.31 125 PRO A C 1
ATOM 970 O O . PRO A 1 125 ? 11.527 -16.413 -5.841 1.00 96.31 125 PRO A O 1
ATOM 973 N N . LYS A 1 126 ? 12.405 -16.694 -7.885 1.00 95.81 126 LYS A N 1
ATOM 974 C CA . LYS A 1 126 ? 13.799 -16.571 -7.423 1.00 95.81 126 LYS A CA 1
ATOM 975 C C . LYS A 1 126 ? 14.117 -15.156 -6.949 1.00 95.81 126 LYS A C 1
ATOM 977 O O . LYS A 1 126 ? 14.873 -14.980 -5.997 1.00 95.81 126 LYS A O 1
ATOM 982 N N . VAL A 1 127 ? 13.541 -14.144 -7.599 1.00 96.81 127 VAL A N 1
ATOM 983 C CA . VAL A 1 127 ? 13.687 -12.742 -7.189 1.00 96.81 127 VAL A CA 1
ATOM 984 C C . VAL A 1 127 ? 12.922 -12.490 -5.892 1.00 96.81 127 VAL A C 1
ATOM 986 O O . VAL A 1 127 ? 13.454 -11.828 -5.003 1.00 96.81 127 VAL A O 1
ATOM 989 N N . GLU A 1 128 ? 11.721 -13.054 -5.741 1.00 97.00 128 GLU A N 1
ATOM 990 C CA . GLU A 1 128 ? 10.985 -12.982 -4.472 1.00 97.00 128 GLU A CA 1
ATOM 991 C C . GLU A 1 128 ? 11.770 -13.623 -3.328 1.00 97.00 128 GLU A C 1
ATOM 993 O O . GLU A 1 128 ? 11.909 -13.013 -2.269 1.00 97.00 128 GLU A O 1
ATOM 998 N N . GLN A 1 129 ? 12.340 -14.810 -3.555 1.00 96.38 129 GLN A N 1
ATOM 999 C CA . GLN A 1 129 ? 13.174 -15.495 -2.571 1.00 96.38 129 GLN A CA 1
ATOM 1000 C C . GLN A 1 129 ? 14.407 -14.662 -2.199 1.00 96.38 129 GLN A C 1
ATOM 1002 O O . GLN A 1 129 ? 14.670 -14.458 -1.017 1.00 96.38 129 GLN A O 1
ATOM 1007 N N . MET A 1 130 ? 15.122 -14.120 -3.188 1.00 95.69 130 MET A N 1
ATOM 1008 C CA . MET A 1 130 ? 16.286 -13.262 -2.951 1.00 95.69 130 MET A CA 1
ATOM 1009 C C . MET A 1 130 ? 15.927 -12.044 -2.086 1.00 95.69 130 MET A C 1
ATOM 1011 O O . MET A 1 130 ? 16.659 -11.705 -1.155 1.00 95.69 130 MET A O 1
ATOM 1015 N N . VAL A 1 131 ? 14.807 -11.376 -2.379 1.00 96.31 131 VAL A N 1
ATOM 1016 C CA . VAL A 1 131 ? 14.349 -10.216 -1.600 1.00 96.31 131 VAL A CA 1
ATOM 1017 C C . VAL A 1 131 ? 13.907 -10.636 -0.198 1.00 96.31 131 VAL A C 1
ATOM 1019 O O . VAL A 1 131 ? 14.237 -9.939 0.762 1.00 96.31 131 VAL A O 1
ATOM 1022 N N . ALA A 1 132 ? 13.235 -11.780 -0.053 1.00 95.81 132 ALA A N 1
ATOM 1023 C CA . ALA A 1 132 ? 12.856 -12.326 1.247 1.00 95.81 132 ALA A CA 1
ATOM 1024 C C . ALA A 1 132 ? 14.084 -12.599 2.131 1.00 95.81 132 ALA A C 1
ATOM 1026 O O . ALA A 1 132 ? 14.129 -12.143 3.270 1.00 95.81 132 ALA A O 1
ATOM 1027 N N . GLU A 1 133 ? 15.103 -13.275 1.594 1.00 95.38 133 GLU A N 1
ATOM 1028 C CA . GLU A 1 133 ? 16.357 -13.590 2.298 1.00 95.38 133 GLU A CA 1
ATOM 1029 C C . GLU A 1 133 ? 17.167 -12.331 2.645 1.00 95.38 133 GLU A C 1
ATOM 1031 O O . GLU A 1 133 ? 17.868 -12.289 3.655 1.00 95.38 133 GLU A O 1
ATOM 1036 N N . SER A 1 134 ? 17.031 -11.281 1.834 1.00 94.62 134 SER A N 1
ATOM 1037 C CA . SER A 1 134 ? 17.671 -9.979 2.049 1.00 94.62 134 SER A CA 1
ATOM 1038 C C . SER A 1 134 ? 16.887 -9.064 2.999 1.00 94.62 134 SER A C 1
ATOM 1040 O O . SER A 1 134 ? 17.341 -7.956 3.295 1.00 94.62 134 SER A O 1
ATOM 1042 N N . THR A 1 135 ? 15.699 -9.473 3.456 1.00 95.38 135 THR A N 1
ATOM 1043 C CA . THR A 1 135 ? 14.841 -8.662 4.328 1.00 95.38 135 THR A CA 1
ATOM 1044 C C . THR A 1 135 ? 15.111 -8.981 5.792 1.00 95.38 135 THR A C 1
ATOM 1046 O O . THR A 1 135 ? 14.990 -10.119 6.237 1.00 95.38 135 THR A O 1
ATOM 1049 N N . GLN A 1 136 ? 15.431 -7.950 6.568 1.00 92.00 136 GLN A N 1
ATOM 1050 C CA . GLN A 1 136 ? 15.663 -8.048 8.004 1.00 92.00 136 GLN A CA 1
ATOM 1051 C C . GLN A 1 136 ? 14.610 -7.249 8.764 1.00 92.00 136 GLN A C 1
ATOM 1053 O O . GLN A 1 136 ? 14.307 -6.105 8.422 1.00 92.00 136 GLN A O 1
ATOM 1058 N N . GLN A 1 137 ? 14.076 -7.846 9.827 1.00 88.81 137 GLN A N 1
ATOM 1059 C CA . GLN A 1 137 ? 13.205 -7.153 10.768 1.00 88.81 137 GLN A CA 1
ATOM 1060 C C . GLN A 1 137 ? 14.049 -6.368 11.769 1.00 88.81 137 GLN A C 1
ATOM 1062 O O . GLN A 1 137 ? 14.927 -6.927 12.428 1.00 88.81 137 GLN A O 1
ATOM 1067 N N . THR A 1 138 ? 13.773 -5.074 11.901 1.00 87.62 138 THR A N 1
ATOM 1068 C CA . THR A 1 138 ? 14.426 -4.199 12.882 1.00 87.62 138 THR A CA 1
ATOM 1069 C C . THR A 1 138 ? 13.375 -3.543 13.781 1.00 87.62 138 THR A C 1
ATOM 1071 O O . THR A 1 138 ? 12.201 -3.492 13.410 1.00 87.62 138 THR A O 1
ATOM 1074 N N . PRO A 1 139 ? 13.752 -2.967 14.938 1.00 80.88 139 PRO A N 1
ATOM 1075 C CA . PRO A 1 139 ? 12.816 -2.185 15.751 1.00 80.88 139 PRO A CA 1
ATOM 1076 C C . PRO A 1 139 ? 12.173 -1.002 15.003 1.00 80.88 139 PRO A C 1
ATOM 1078 O O . PRO A 1 139 ? 11.124 -0.519 15.417 1.00 80.88 139 PRO A O 1
ATOM 1081 N N . GLY A 1 140 ? 12.803 -0.525 13.922 1.00 80.62 140 GLY A N 1
ATOM 1082 C CA . GLY A 1 140 ? 12.295 0.546 13.062 1.00 80.62 140 GLY A CA 1
ATOM 1083 C C . GLY A 1 140 ? 11.446 0.071 11.877 1.00 80.62 140 GLY A C 1
ATOM 1084 O O . GLY A 1 140 ? 11.126 0.893 11.020 1.00 80.62 140 GLY A O 1
ATOM 1085 N N . GLY A 1 141 ? 11.110 -1.220 11.808 1.00 84.88 141 GLY A N 1
ATOM 1086 C CA . GLY A 1 141 ? 10.426 -1.855 10.679 1.00 84.88 141 GLY A CA 1
ATOM 1087 C C . GLY A 1 141 ? 11.370 -2.688 9.811 1.00 84.88 141 GLY A C 1
ATOM 1088 O O . GLY A 1 141 ? 12.524 -2.942 10.181 1.00 84.88 141 GLY A O 1
ATOM 1089 N N . ILE A 1 142 ? 10.894 -3.115 8.641 1.00 90.50 142 ILE A N 1
ATOM 1090 C CA . ILE A 1 142 ? 11.713 -3.932 7.737 1.00 90.50 142 ILE A CA 1
ATOM 1091 C C . ILE A 1 142 ? 12.803 -3.100 7.049 1.00 90.50 142 ILE A C 1
ATOM 1093 O O . ILE A 1 142 ? 12.557 -1.966 6.628 1.00 90.50 142 ILE A O 1
ATOM 1097 N N . THR A 1 143 ? 13.977 -3.693 6.863 1.00 90.56 143 THR A N 1
ATOM 1098 C CA . THR A 1 143 ? 15.064 -3.163 6.028 1.00 90.56 143 THR A CA 1
ATOM 1099 C C . THR A 1 143 ? 15.448 -4.217 4.999 1.00 90.56 143 THR A C 1
ATOM 1101 O O . THR A 1 143 ? 15.540 -5.396 5.330 1.00 90.56 143 THR A O 1
ATOM 1104 N N . VAL A 1 144 ? 15.678 -3.800 3.754 1.00 92.44 144 VAL A N 1
ATOM 1105 C CA . VAL A 1 144 ? 16.037 -4.697 2.650 1.00 92.44 144 VAL A CA 1
ATOM 1106 C C . VAL A 1 144 ? 17.484 -4.433 2.246 1.00 92.44 144 VAL A C 1
ATOM 1108 O O . VAL A 1 144 ? 17.811 -3.333 1.806 1.00 92.44 144 VAL A O 1
ATOM 1111 N N . ALA A 1 145 ? 18.347 -5.434 2.405 1.00 91.25 145 ALA A N 1
ATOM 1112 C CA . ALA A 1 145 ? 19.781 -5.346 2.142 1.00 91.25 145 ALA A CA 1
ATOM 1113 C C . ALA A 1 145 ? 20.186 -6.318 1.024 1.00 91.25 145 ALA A C 1
ATOM 1115 O O . ALA A 1 145 ? 20.689 -7.408 1.279 1.00 91.25 145 ALA A O 1
ATOM 1116 N N . VAL A 1 146 ? 19.941 -5.918 -0.225 1.00 91.06 146 VAL A N 1
ATOM 1117 C CA . VAL A 1 146 ? 20.349 -6.677 -1.419 1.00 91.06 146 VAL A CA 1
ATOM 1118 C C . VAL A 1 146 ? 21.763 -6.263 -1.831 1.00 91.06 146 VAL A C 1
ATOM 1120 O O . VAL A 1 146 ? 22.118 -5.085 -1.760 1.00 91.06 146 VAL A O 1
ATOM 1123 N N . GLU A 1 147 ? 22.568 -7.220 -2.296 1.00 92.75 147 GLU A N 1
ATOM 1124 C CA . GLU A 1 147 ? 23.898 -6.945 -2.852 1.00 92.75 147 GLU A CA 1
ATOM 1125 C C . GLU A 1 147 ? 23.823 -5.910 -3.997 1.00 92.75 147 GLU A C 1
ATOM 1127 O O . GLU A 1 147 ? 22.981 -6.057 -4.890 1.00 92.75 147 GLU A O 1
ATOM 1132 N N . PRO A 1 148 ? 24.712 -4.895 -4.034 1.00 93.31 148 PRO A N 1
ATOM 1133 C CA . PRO A 1 148 ? 24.622 -3.798 -5.001 1.00 93.31 148 PRO A CA 1
ATOM 1134 C C . PRO A 1 148 ? 24.545 -4.239 -6.467 1.00 93.31 148 PRO A C 1
ATOM 1136 O O . PRO A 1 148 ? 23.783 -3.664 -7.239 1.00 93.31 148 PRO A O 1
ATOM 1139 N N . GLU A 1 149 ? 25.288 -5.279 -6.853 1.00 93.69 149 GLU A N 1
ATOM 1140 C CA . GLU A 1 149 ? 25.288 -5.793 -8.226 1.00 93.69 149 GLU A CA 1
ATOM 1141 C C . GLU A 1 149 ? 23.933 -6.406 -8.614 1.00 93.69 149 GLU A C 1
ATOM 1143 O O . GLU A 1 149 ? 23.373 -6.088 -9.666 1.00 93.69 149 GLU A O 1
ATOM 1148 N N . LYS A 1 150 ? 23.354 -7.238 -7.738 1.00 93.31 150 LYS A N 1
ATOM 1149 C CA . LYS A 1 150 ? 22.018 -7.818 -7.939 1.00 93.31 150 LYS A CA 1
ATOM 1150 C C . LYS A 1 150 ? 20.951 -6.727 -7.986 1.00 93.31 150 LYS A C 1
ATOM 1152 O O . LYS A 1 150 ? 20.057 -6.786 -8.828 1.00 93.31 150 LYS A O 1
ATOM 1157 N N . LEU A 1 151 ? 21.073 -5.710 -7.130 1.00 93.94 151 LEU A N 1
ATOM 1158 C CA . LEU A 1 151 ? 20.155 -4.575 -7.092 1.00 93.94 151 LEU A CA 1
ATOM 1159 C C . LEU A 1 151 ? 20.199 -3.750 -8.386 1.00 93.94 151 LEU A C 1
ATOM 1161 O O . LEU A 1 151 ? 19.150 -3.412 -8.930 1.00 93.94 151 LEU A O 1
ATOM 1165 N N . GLN A 1 152 ? 21.392 -3.476 -8.918 1.00 94.50 152 GLN A N 1
ATOM 1166 C CA . GLN A 1 152 ? 21.552 -2.776 -10.196 1.00 94.50 152 GLN A CA 1
ATOM 1167 C C . GLN A 1 152 ? 20.910 -3.549 -11.350 1.00 94.50 152 GLN A C 1
ATOM 1169 O O . GLN A 1 152 ? 20.158 -2.965 -12.131 1.00 94.50 152 GLN A O 1
ATOM 1174 N N . ARG A 1 153 ? 21.145 -4.866 -11.433 1.00 94.94 153 ARG A N 1
ATOM 1175 C CA . ARG A 1 153 ? 20.521 -5.726 -12.455 1.00 94.94 153 ARG A CA 1
ATOM 1176 C C . ARG A 1 153 ? 18.995 -5.747 -12.319 1.00 94.94 153 ARG A C 1
ATOM 1178 O O . ARG A 1 153 ? 18.289 -5.631 -13.321 1.00 94.94 153 ARG A O 1
ATOM 1185 N N . LEU A 1 154 ? 18.486 -5.849 -11.089 1.00 95.94 154 LEU A N 1
ATOM 1186 C CA . LEU A 1 154 ? 17.054 -5.801 -10.792 1.00 95.94 154 LEU A CA 1
ATOM 1187 C C . LEU A 1 154 ? 16.430 -4.482 -11.265 1.00 95.94 154 LEU A C 1
ATOM 1189 O O . LEU A 1 154 ? 15.411 -4.500 -11.949 1.00 95.94 154 LEU A O 1
ATOM 1193 N N . PHE A 1 155 ? 17.045 -3.348 -10.925 1.00 96.81 155 PHE A N 1
ATOM 1194 C CA . PHE A 1 155 ? 16.541 -2.024 -11.291 1.00 96.81 155 PHE A CA 1
ATOM 1195 C C . PHE A 1 155 ? 16.630 -1.758 -12.785 1.00 96.81 155 PHE A C 1
ATOM 1197 O O . PHE A 1 155 ? 15.682 -1.210 -13.337 1.00 96.81 155 PHE A O 1
ATOM 1204 N N . ALA A 1 156 ? 17.701 -2.187 -13.455 1.00 96.31 156 ALA A N 1
ATOM 1205 C CA . ALA A 1 156 ? 17.792 -2.093 -14.908 1.00 96.31 156 ALA A CA 1
ATOM 1206 C C . ALA A 1 156 ? 16.619 -2.831 -15.571 1.00 96.31 156 ALA A C 1
ATOM 1208 O O . ALA A 1 156 ? 15.909 -2.255 -16.397 1.00 96.31 156 ALA A O 1
ATOM 1209 N N . LYS A 1 157 ? 16.341 -4.069 -15.135 1.00 96.81 157 LYS A N 1
ATOM 1210 C CA . LYS A 1 157 ? 15.241 -4.851 -15.704 1.00 96.81 157 LYS A CA 1
ATOM 1211 C C . LYS A 1 157 ? 13.864 -4.290 -15.361 1.00 96.81 157 LYS A C 1
ATOM 1213 O O . LYS A 1 157 ? 12.978 -4.276 -16.213 1.00 96.81 157 LYS A O 1
ATOM 1218 N N . LEU A 1 158 ? 13.677 -3.828 -14.128 1.00 97.81 158 LEU A N 1
ATOM 1219 C CA . LEU A 1 158 ? 12.435 -3.190 -13.707 1.00 97.81 158 LEU A CA 1
ATOM 1220 C C . LEU A 1 158 ? 12.185 -1.900 -14.494 1.00 97.81 158 LEU A C 1
ATOM 1222 O O . LEU A 1 158 ? 11.057 -1.671 -14.915 1.00 97.81 158 LEU A O 1
ATOM 1226 N N . ASN A 1 159 ? 13.227 -1.110 -14.762 1.00 97.69 159 ASN A N 1
ATOM 1227 C CA . ASN A 1 159 ? 13.127 0.111 -15.554 1.00 97.69 159 ASN A CA 1
ATOM 1228 C C . ASN A 1 159 ? 12.631 -0.168 -16.978 1.00 97.69 159 ASN A C 1
ATOM 1230 O O . ASN A 1 159 ? 11.726 0.513 -17.440 1.00 97.69 159 ASN A O 1
ATOM 1234 N N . GLU A 1 160 ? 13.150 -1.200 -17.652 1.00 97.25 160 GLU A N 1
ATOM 1235 C CA . GLU A 1 160 ? 12.655 -1.600 -18.981 1.00 97.25 160 GLU A CA 1
ATOM 1236 C C . GLU A 1 160 ? 11.150 -1.912 -18.977 1.00 97.25 160 GLU A C 1
ATOM 1238 O O . GLU A 1 160 ? 10.421 -1.501 -19.878 1.00 97.25 160 GLU A O 1
ATOM 1243 N N . LEU A 1 161 ? 10.677 -2.636 -17.958 1.00 97.69 161 LEU A N 1
ATOM 1244 C CA . LEU A 1 161 ? 9.271 -3.031 -17.836 1.00 97.69 161 LEU A CA 1
ATOM 1245 C C . LEU A 1 161 ? 8.368 -1.846 -17.463 1.00 97.69 161 LEU A C 1
ATOM 1247 O O . LEU A 1 161 ? 7.250 -1.737 -17.963 1.00 97.69 161 LEU A O 1
ATOM 1251 N N . VAL A 1 162 ? 8.862 -0.949 -16.608 1.00 98.06 162 VAL A N 1
ATOM 1252 C CA . VAL A 1 162 ? 8.181 0.297 -16.235 1.00 98.06 162 VAL A CA 1
ATOM 1253 C C . VAL A 1 162 ? 8.037 1.216 -17.449 1.00 98.06 162 VAL A C 1
ATOM 1255 O O . VAL A 1 162 ? 6.935 1.693 -17.713 1.00 98.06 162 VAL A O 1
ATOM 1258 N N . GLU A 1 163 ? 9.108 1.419 -18.219 1.00 96.94 163 GLU A N 1
ATOM 1259 C CA . GLU A 1 163 ? 9.080 2.221 -19.449 1.00 96.94 163 GLU A CA 1
ATOM 1260 C C . GLU A 1 163 ? 8.133 1.628 -20.498 1.00 96.94 163 GLU A C 1
ATOM 1262 O O . GLU A 1 163 ? 7.379 2.365 -21.133 1.00 96.94 163 GLU A O 1
ATOM 1267 N N . LEU A 1 164 ? 8.095 0.296 -20.630 1.00 96.38 164 LEU A N 1
ATOM 1268 C CA . LEU A 1 164 ? 7.136 -0.381 -21.503 1.00 96.38 164 LEU A CA 1
ATOM 1269 C C . LEU A 1 164 ? 5.689 -0.034 -21.118 1.00 96.38 164 LEU A C 1
ATOM 1271 O O . LEU A 1 164 ? 4.935 0.437 -21.968 1.00 96.38 164 LEU A O 1
ATOM 1275 N N . MET A 1 165 ? 5.310 -0.203 -19.846 1.00 96.75 165 MET A N 1
ATOM 1276 C CA . MET A 1 165 ? 3.953 0.124 -19.384 1.00 96.75 165 MET A CA 1
ATOM 1277 C C . MET A 1 165 ? 3.622 1.611 -19.563 1.00 96.75 165 MET A C 1
ATOM 1279 O O . MET A 1 165 ? 2.545 1.942 -20.062 1.00 96.75 165 MET A O 1
ATOM 1283 N N . ASN A 1 166 ? 4.563 2.502 -19.236 1.00 95.62 166 ASN A N 1
ATOM 1284 C CA . ASN A 1 166 ? 4.397 3.944 -19.425 1.00 95.62 166 ASN A CA 1
ATOM 1285 C C . ASN A 1 166 ? 4.164 4.306 -20.899 1.00 95.62 166 ASN A C 1
ATOM 1287 O O . ASN A 1 166 ? 3.296 5.127 -21.198 1.00 95.62 166 ASN A O 1
ATOM 1291 N N . SER A 1 167 ? 4.901 3.682 -21.824 1.00 95.88 167 SER A N 1
ATOM 1292 C CA . SER A 1 167 ? 4.756 3.921 -23.268 1.00 95.88 167 SER A CA 1
ATOM 1293 C C . SER A 1 167 ? 3.387 3.497 -23.814 1.00 95.88 167 SER A C 1
ATOM 1295 O O . SER A 1 167 ? 2.890 4.089 -24.771 1.00 95.88 167 SER A O 1
ATOM 1297 N N . GLU A 1 168 ? 2.738 2.530 -23.161 1.00 94.00 168 GLU A N 1
ATOM 1298 C CA . GLU A 1 168 ? 1.368 2.095 -23.449 1.00 94.00 168 GLU A CA 1
ATOM 1299 C C . GLU A 1 168 ? 0.306 2.939 -22.715 1.00 94.00 168 GLU A C 1
ATOM 1301 O O . GLU A 1 168 ? -0.889 2.647 -22.796 1.00 94.00 168 GLU A O 1
ATOM 1306 N N . GLY A 1 169 ? 0.718 3.979 -21.980 1.00 92.56 169 GLY A N 1
ATOM 1307 C CA . GLY A 1 169 ? -0.170 4.814 -21.170 1.00 92.56 169 GLY A CA 1
ATOM 1308 C C . GLY A 1 169 ? -0.755 4.088 -19.955 1.00 92.56 169 GLY A C 1
ATOM 1309 O O . GLY A 1 169 ? -1.799 4.497 -19.445 1.00 92.56 169 GLY A O 1
ATOM 1310 N N . GLN A 1 170 ? -0.117 3.005 -19.507 1.00 94.06 170 GLN A N 1
ATOM 1311 C CA . GLN A 1 170 ? -0.554 2.207 -18.366 1.00 94.06 170 GLN A CA 1
ATOM 1312 C C . GLN A 1 170 ? 0.234 2.571 -17.109 1.00 94.06 170 GLN A C 1
ATOM 1314 O O . GLN A 1 170 ? 1.444 2.766 -17.153 1.00 94.06 170 GLN A O 1
ATOM 1319 N N . GLN A 1 171 ? -0.454 2.611 -15.967 1.00 95.56 171 GLN A N 1
ATOM 1320 C CA . GLN A 1 171 ? 0.171 2.779 -14.657 1.00 95.56 171 GLN A CA 1
ATOM 1321 C C . GLN A 1 171 ? 1.059 1.558 -14.350 1.00 95.56 171 GLN A C 1
ATOM 1323 O O . GLN A 1 171 ? 0.527 0.449 -14.292 1.00 95.56 171 GLN A O 1
ATOM 1328 N N . PRO A 1 172 ? 2.373 1.720 -14.108 1.00 97.69 172 PRO A N 1
ATOM 1329 C CA . PRO A 1 172 ? 3.234 0.603 -13.747 1.00 97.69 172 PRO A CA 1
ATOM 1330 C C . PRO A 1 172 ? 2.851 0.019 -12.388 1.00 97.69 172 PRO A C 1
ATOM 1332 O O . PRO A 1 172 ? 2.774 0.744 -11.386 1.00 97.69 172 PRO A O 1
ATOM 1335 N N . ILE A 1 173 ? 2.625 -1.295 -12.360 1.00 98.56 173 ILE A N 1
ATOM 1336 C CA . ILE A 1 173 ? 2.243 -2.048 -11.163 1.00 98.56 173 ILE A CA 1
ATOM 1337 C C . ILE A 1 173 ? 3.114 -3.296 -11.071 1.00 98.56 173 ILE A C 1
ATOM 1339 O O . ILE A 1 173 ? 3.090 -4.128 -11.971 1.00 98.56 173 ILE A O 1
ATOM 1343 N N . LEU A 1 174 ? 3.854 -3.447 -9.979 1.00 98.69 174 LEU A N 1
ATOM 1344 C CA . LEU A 1 174 ? 4.568 -4.668 -9.625 1.00 98.69 174 LEU A CA 1
ATOM 1345 C C . LEU A 1 174 ? 3.669 -5.539 -8.744 1.00 98.69 174 LEU A C 1
ATOM 1347 O O . LEU A 1 174 ? 3.187 -5.069 -7.716 1.00 98.69 174 LEU A O 1
ATOM 1351 N N . LEU A 1 175 ? 3.462 -6.796 -9.126 1.00 98.62 175 LEU A N 1
ATOM 1352 C CA . LEU A 1 175 ? 2.681 -7.773 -8.375 1.00 98.62 175 LEU A CA 1
ATOM 1353 C C . LEU A 1 175 ? 3.599 -8.846 -7.785 1.00 98.62 175 LEU A C 1
ATOM 1355 O O . LEU A 1 175 ? 4.284 -9.552 -8.531 1.00 98.62 175 LEU A O 1
ATOM 1359 N N . SER A 1 176 ? 3.581 -8.974 -6.458 1.00 98.25 176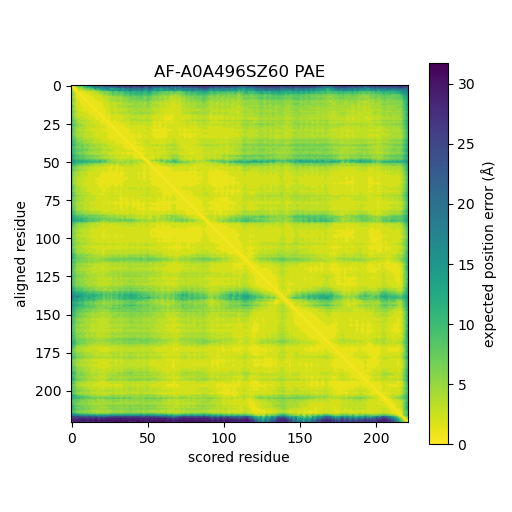 SER A N 1
ATOM 1360 C CA . SER A 1 176 ? 4.405 -9.928 -5.710 1.00 98.25 176 SER A CA 1
ATOM 1361 C C . SER A 1 176 ? 3.601 -10.782 -4.724 1.00 98.25 176 SER A C 1
ATOM 1363 O O . SER A 1 176 ? 2.422 -10.545 -4.445 1.00 98.25 176 SER A O 1
ATOM 1365 N N . SER A 1 177 ? 4.270 -11.754 -4.115 1.00 97.81 177 SER A N 1
ATOM 1366 C CA . SER A 1 177 ? 3.777 -12.484 -2.954 1.00 97.81 177 SER A CA 1
ATOM 1367 C C . SER A 1 177 ? 3.593 -11.556 -1.740 1.00 97.81 177 SER A C 1
ATOM 1369 O O . SER A 1 177 ? 4.370 -10.607 -1.560 1.00 97.81 177 SER A O 1
ATOM 1371 N N . PRO A 1 178 ? 2.580 -11.802 -0.882 1.00 97.25 178 PRO A N 1
ATOM 1372 C CA . PRO A 1 178 ? 2.272 -10.939 0.264 1.00 97.25 178 PRO A CA 1
ATOM 1373 C C . PRO A 1 178 ? 3.432 -10.750 1.248 1.00 97.25 178 PRO A C 1
ATOM 1375 O O . PRO A 1 178 ? 3.630 -9.662 1.773 1.00 97.25 178 PRO A O 1
ATOM 1378 N N . ASN A 1 179 ? 4.237 -11.789 1.462 1.00 94.94 179 ASN A N 1
ATOM 1379 C CA . ASN A 1 179 ? 5.368 -11.784 2.395 1.00 94.94 179 ASN A CA 1
ATOM 1380 C C . ASN A 1 179 ? 6.507 -10.823 2.005 1.00 94.94 179 ASN A C 1
ATOM 1382 O O . ASN A 1 179 ? 7.297 -10.451 2.868 1.00 94.94 179 ASN A O 1
ATOM 1386 N N . VAL A 1 180 ? 6.608 -10.431 0.733 1.00 96.94 180 VAL A N 1
ATOM 1387 C CA . VAL A 1 180 ? 7.696 -9.582 0.211 1.00 96.94 180 VAL A CA 1
ATOM 1388 C C . VAL A 1 180 ? 7.205 -8.260 -0.375 1.00 96.94 180 VAL A C 1
ATOM 1390 O O . VAL A 1 180 ? 8.018 -7.443 -0.803 1.00 96.94 180 VAL A O 1
ATOM 1393 N N . ARG A 1 181 ? 5.894 -7.999 -0.369 1.00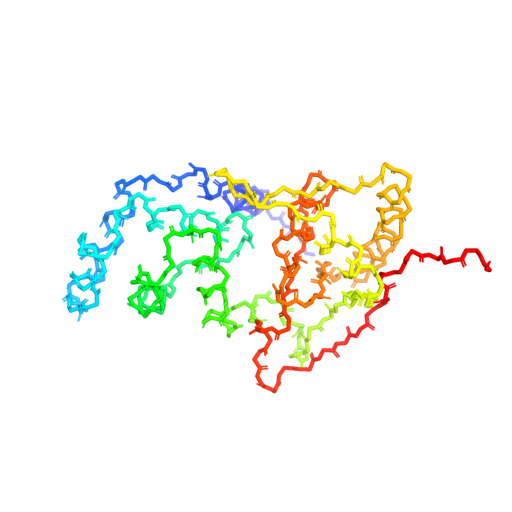 98.12 181 ARG A N 1
ATOM 1394 C CA . ARG A 1 181 ? 5.306 -6.795 -0.976 1.00 98.12 181 ARG A CA 1
ATOM 1395 C C . ARG A 1 181 ? 5.870 -5.505 -0.383 1.00 98.12 181 ARG A C 1
ATOM 1397 O O . ARG A 1 181 ? 6.367 -4.651 -1.117 1.00 98.12 181 ARG A O 1
ATOM 1404 N N . LEU A 1 182 ? 5.858 -5.383 0.946 1.00 97.44 182 LEU A N 1
ATOM 1405 C CA . LEU A 1 182 ? 6.426 -4.215 1.623 1.00 97.44 182 LEU A CA 1
ATOM 1406 C C . LEU A 1 182 ? 7.937 -4.086 1.368 1.00 97.44 182 LEU A C 1
ATOM 1408 O O . LEU A 1 182 ? 8.437 -2.974 1.204 1.00 97.44 182 LEU A O 1
ATOM 1412 N N . ALA A 1 183 ? 8.658 -5.210 1.283 1.00 97.31 183 ALA A N 1
ATOM 1413 C CA . ALA A 1 183 ? 10.085 -5.217 0.973 1.00 97.31 183 ALA A CA 1
ATOM 1414 C C . ALA A 1 183 ? 10.345 -4.651 -0.430 1.00 97.31 183 ALA A C 1
ATOM 1416 O O . ALA A 1 183 ? 11.157 -3.739 -0.578 1.00 97.31 183 ALA A O 1
ATOM 1417 N N . PHE A 1 184 ? 9.592 -5.093 -1.442 1.00 97.81 184 PHE A N 1
ATOM 1418 C CA . PHE A 1 184 ? 9.654 -4.511 -2.784 1.00 97.81 184 PHE A CA 1
ATOM 1419 C C . PHE A 1 184 ? 9.300 -3.027 -2.793 1.00 97.81 184 PHE A C 1
ATOM 1421 O O . PHE A 1 184 ? 9.987 -2.246 -3.455 1.00 97.81 184 PHE A O 1
ATOM 1428 N N . ARG A 1 185 ? 8.272 -2.613 -2.042 1.00 97.56 185 ARG A N 1
ATOM 1429 C CA . ARG A 1 185 ? 7.898 -1.200 -1.935 1.00 97.56 185 ARG A CA 1
ATOM 1430 C C . ARG A 1 185 ? 9.055 -0.356 -1.399 1.00 97.56 185 ARG A C 1
ATOM 1432 O O . ARG A 1 185 ? 9.431 0.609 -2.058 1.00 97.56 185 ARG A O 1
ATOM 1439 N N . LYS A 1 186 ? 9.658 -0.735 -0.267 1.00 95.44 186 LYS A N 1
ATOM 1440 C CA . LYS A 1 186 ? 10.807 -0.008 0.307 1.00 95.44 186 LYS A CA 1
ATOM 1441 C C . LYS A 1 186 ? 12.035 -0.040 -0.598 1.00 95.44 186 LYS A C 1
ATOM 1443 O O . LYS A 1 186 ? 12.752 0.948 -0.698 1.00 95.44 186 LYS A O 1
ATOM 1448 N N . LEU A 1 187 ? 12.274 -1.168 -1.264 1.00 95.56 187 LEU A N 1
ATOM 1449 C CA . LEU A 1 187 ? 13.408 -1.320 -2.167 1.00 95.56 187 LEU A CA 1
ATOM 1450 C C . LEU A 1 187 ? 13.290 -0.384 -3.375 1.00 95.56 187 LEU A C 1
ATOM 1452 O O . LEU A 1 187 ? 14.286 0.176 -3.816 1.00 95.56 187 LEU A O 1
ATOM 1456 N N . THR A 1 188 ? 12.083 -0.215 -3.915 1.00 96.31 188 THR A N 1
ATOM 1457 C CA . THR A 1 188 ? 11.866 0.473 -5.196 1.00 96.31 188 THR A CA 1
ATOM 1458 C C . THR A 1 188 ? 11.461 1.937 -5.061 1.00 96.31 188 THR A C 1
ATOM 1460 O O . THR A 1 188 ? 11.617 2.679 -6.026 1.00 96.31 188 THR A O 1
ATOM 1463 N N . GLU A 1 189 ? 10.982 2.394 -3.900 1.00 93.94 189 GLU A N 1
ATOM 1464 C CA . GLU A 1 189 ? 10.334 3.708 -3.787 1.00 93.94 189 GLU A CA 1
ATOM 1465 C C . GLU A 1 189 ? 11.216 4.913 -4.117 1.00 93.94 189 GLU A C 1
ATOM 1467 O O . GLU A 1 189 ? 10.706 5.906 -4.634 1.00 93.94 189 GLU A O 1
ATOM 1472 N N . ALA A 1 190 ? 12.521 4.826 -3.850 1.00 92.50 190 ALA A N 1
ATOM 1473 C CA . ALA A 1 190 ? 13.458 5.910 -4.132 1.00 92.50 190 ALA A CA 1
ATOM 1474 C C . ALA A 1 190 ? 13.737 6.065 -5.637 1.00 92.50 190 ALA A C 1
ATOM 1476 O O . ALA A 1 190 ? 13.838 7.184 -6.133 1.00 92.50 190 ALA A O 1
ATOM 1477 N N . GLN A 1 191 ? 13.846 4.945 -6.360 1.00 94.88 191 GLN A N 1
ATOM 1478 C CA . GLN A 1 191 ? 14.177 4.928 -7.789 1.00 94.88 191 GLN A CA 1
ATOM 1479 C C . GLN A 1 191 ? 12.925 4.993 -8.678 1.00 94.88 191 GLN A C 1
ATOM 1481 O O . GLN A 1 191 ? 12.960 5.582 -9.756 1.00 94.88 191 GLN A O 1
ATOM 1486 N N . PHE A 1 192 ? 11.815 4.410 -8.222 1.00 96.12 192 PHE A N 1
ATOM 1487 C CA . PHE A 1 192 ? 10.559 4.288 -8.958 1.00 96.12 192 PHE A CA 1
ATOM 1488 C C . PHE A 1 192 ? 9.388 4.828 -8.116 1.00 96.12 192 PHE A C 1
ATOM 1490 O O . PHE A 1 192 ? 8.515 4.068 -7.693 1.00 96.12 192 PHE A O 1
ATOM 1497 N N . PRO A 1 193 ? 9.317 6.148 -7.862 1.00 91.50 193 PRO A N 1
ATOM 1498 C CA . PRO A 1 193 ? 8.296 6.730 -6.985 1.00 91.50 193 PRO A CA 1
ATOM 1499 C C . PRO A 1 193 ? 6.863 6.541 -7.504 1.00 91.50 193 PRO A C 1
ATOM 1501 O O . PRO A 1 193 ? 5.922 6.523 -6.714 1.00 91.50 193 PRO A O 1
ATOM 1504 N N . GLN A 1 194 ? 6.696 6.384 -8.822 1.00 91.00 194 GLN A N 1
ATOM 1505 C CA . GLN A 1 194 ? 5.402 6.138 -9.462 1.00 91.00 194 GLN A CA 1
ATOM 1506 C C . GLN A 1 194 ? 5.033 4.651 -9.531 1.00 91.00 194 GLN A C 1
ATOM 1508 O O . GLN A 1 194 ? 3.903 4.344 -9.893 1.00 91.00 194 GLN A O 1
ATOM 1513 N N . LEU A 1 195 ? 5.946 3.728 -9.202 1.00 97.38 195 LEU A N 1
ATOM 1514 C CA . LEU A 1 195 ? 5.657 2.296 -9.227 1.00 97.38 195 LEU A CA 1
ATOM 1515 C C . LEU A 1 195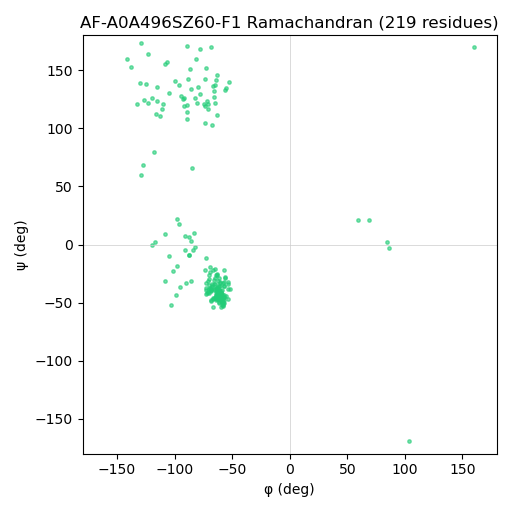 ? 4.733 1.924 -8.068 1.00 97.38 195 LEU A C 1
ATOM 1517 O O . LEU A 1 195 ? 5.055 2.119 -6.891 1.00 97.38 195 LEU A O 1
ATOM 1521 N N . VAL A 1 196 ? 3.598 1.332 -8.415 1.00 98.00 196 VAL A N 1
ATOM 1522 C CA . VAL A 1 196 ? 2.679 0.734 -7.450 1.00 98.00 196 VAL A CA 1
ATOM 1523 C C . VAL A 1 196 ? 3.148 -0.688 -7.172 1.00 98.00 196 VAL A C 1
ATOM 1525 O O . VAL A 1 196 ? 3.444 -1.427 -8.104 1.00 98.00 196 VAL A O 1
ATOM 1528 N N . VAL A 1 197 ? 3.195 -1.092 -5.903 1.00 98.56 197 VAL A N 1
ATOM 1529 C CA . VAL A 1 197 ? 3.532 -2.470 -5.518 1.00 98.56 197 VAL A CA 1
ATOM 1530 C C . VAL A 1 197 ? 2.327 -3.104 -4.838 1.00 98.56 197 VAL A C 1
ATOM 1532 O O . VAL A 1 197 ? 1.942 -2.688 -3.740 1.00 98.56 197 VAL A O 1
ATOM 1535 N N . LEU A 1 198 ? 1.738 -4.096 -5.501 1.00 98.56 198 LEU A N 1
ATOM 1536 C CA . LEU A 1 198 ? 0.597 -4.861 -5.017 1.00 98.56 198 LEU A CA 1
ATOM 1537 C C . LEU A 1 198 ? 1.002 -6.283 -4.635 1.00 98.56 198 LEU A C 1
ATOM 1539 O O . LEU A 1 198 ? 1.977 -6.833 -5.149 1.00 98.56 198 LEU A O 1
ATOM 1543 N N . SER A 1 199 ? 0.220 -6.889 -3.750 1.00 98.38 199 SER A N 1
ATOM 1544 C CA . SER A 1 199 ? 0.292 -8.314 -3.451 1.00 98.38 199 SER A CA 1
ATOM 1545 C C . SER A 1 199 ? -0.894 -9.073 -4.032 1.00 98.38 199 SER A C 1
ATOM 1547 O O . SER A 1 199 ? -1.978 -8.513 -4.199 1.00 98.38 199 SER A O 1
ATOM 1549 N N . TYR A 1 200 ? -0.728 -10.377 -4.254 1.00 97.62 200 TYR A N 1
ATOM 1550 C CA . TYR A 1 200 ? -1.841 -11.246 -4.655 1.00 97.62 200 TYR A CA 1
ATOM 1551 C C . TYR A 1 200 ? -3.031 -11.213 -3.677 1.00 97.62 200 TYR A C 1
ATOM 1553 O O . TYR A 1 200 ? -4.164 -11.378 -4.114 1.00 97.62 200 TYR A O 1
ATOM 1561 N N . ASN A 1 201 ? -2.810 -10.933 -2.385 1.00 97.25 201 ASN A N 1
ATOM 1562 C CA . ASN A 1 201 ? -3.894 -10.816 -1.400 1.00 97.25 201 ASN A CA 1
ATOM 1563 C C . ASN A 1 201 ? -4.773 -9.575 -1.615 1.00 97.25 201 ASN A C 1
ATOM 1565 O O . ASN A 1 201 ? -5.891 -9.519 -1.122 1.00 97.25 201 ASN A O 1
ATOM 1569 N N . GLU A 1 202 ? -4.294 -8.565 -2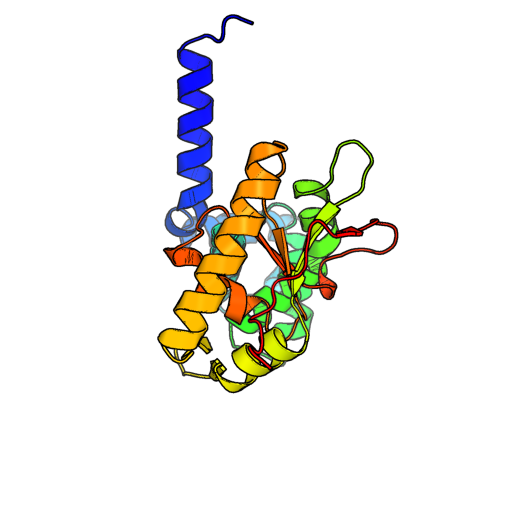.335 1.00 98.06 202 GLU A N 1
ATOM 1570 C CA . GLU A 1 202 ? -5.066 -7.343 -2.593 1.00 98.06 202 GLU A CA 1
ATOM 1571 C C . GLU A 1 202 ? -5.957 -7.473 -3.833 1.00 98.06 202 GLU A C 1
ATOM 1573 O O . GLU A 1 202 ? -6.795 -6.603 -4.087 1.00 98.06 202 GLU A O 1
ATOM 1578 N N . ILE A 1 203 ? -5.788 -8.553 -4.603 1.00 97.88 203 ILE A N 1
ATOM 1579 C CA . ILE A 1 203 ? -6.545 -8.817 -5.821 1.00 97.88 203 ILE A CA 1
ATOM 1580 C C . ILE A 1 203 ? -7.811 -9.593 -5.465 1.00 97.88 203 ILE A C 1
ATOM 1582 O O . ILE A 1 203 ? -7.771 -10.772 -5.118 1.00 97.88 203 ILE A O 1
ATOM 1586 N N . VAL A 1 204 ? -8.959 -8.920 -5.546 1.00 95.50 204 VAL A N 1
ATOM 1587 C CA . VAL A 1 204 ? -10.246 -9.540 -5.206 1.00 95.50 204 VAL A CA 1
ATOM 1588 C C . VAL A 1 204 ? -10.694 -10.543 -6.278 1.00 95.50 204 VAL A C 1
ATOM 1590 O O . VAL A 1 204 ? -10.388 -10.355 -7.460 1.00 95.50 204 VAL A O 1
ATOM 1593 N N . PRO A 1 205 ? -11.472 -11.579 -5.907 1.00 93.81 205 PRO A N 1
ATOM 1594 C CA . PRO A 1 205 ? -12.015 -12.531 -6.869 1.00 93.81 205 PRO A CA 1
ATOM 1595 C C . PRO A 1 205 ? -12.764 -11.847 -8.021 1.00 93.81 205 PRO A C 1
ATOM 1597 O O . PRO A 1 205 ? -13.513 -10.891 -7.815 1.00 93.81 205 PRO A O 1
ATOM 1600 N N . GLY A 1 206 ? -12.575 -12.362 -9.237 1.00 91.94 206 GLY A N 1
ATOM 1601 C CA . GLY A 1 206 ? -13.208 -11.838 -10.452 1.00 91.94 206 GLY A CA 1
ATOM 1602 C C . GLY A 1 206 ? -12.483 -10.656 -11.106 1.00 91.94 206 GLY A C 1
ATOM 1603 O O . GLY A 1 206 ? -12.973 -10.139 -12.104 1.00 91.94 206 GLY A O 1
ATOM 1604 N N . VAL A 1 207 ? -11.337 -10.219 -10.575 1.00 95.75 207 VAL A N 1
ATOM 1605 C CA . VAL A 1 207 ? -10.438 -9.292 -11.278 1.00 95.75 207 VAL A CA 1
ATOM 1606 C C . VAL A 1 207 ? -9.443 -10.092 -12.109 1.00 95.75 207 VAL A C 1
ATOM 1608 O O . VAL A 1 207 ? -8.677 -10.886 -11.568 1.00 95.75 207 VAL A O 1
ATOM 1611 N N . GLU A 1 208 ? -9.452 -9.879 -13.422 1.00 96.62 208 GLU A N 1
ATOM 1612 C CA . GLU A 1 208 ? -8.489 -10.502 -14.327 1.00 96.62 208 GLU A CA 1
ATOM 1613 C C . GLU A 1 208 ? -7.151 -9.756 -14.293 1.00 96.62 208 GLU A C 1
ATOM 1615 O O . GLU A 1 208 ? -7.105 -8.525 -14.323 1.00 96.62 208 GLU A O 1
ATOM 1620 N N . LEU A 1 209 ? -6.053 -10.509 -14.236 1.00 97.38 209 LEU A N 1
ATOM 1621 C CA . LEU A 1 209 ? -4.695 -9.975 -14.261 1.00 97.38 209 LEU A CA 1
ATOM 1622 C C . LEU A 1 209 ? -4.071 -10.221 -15.631 1.00 97.38 209 LEU A C 1
ATOM 1624 O O . LEU A 1 209 ? -4.054 -11.355 -16.111 1.00 97.38 209 LEU A O 1
ATOM 1628 N N . TYR A 1 210 ? -3.502 -9.177 -16.228 1.00 96.56 210 TYR A N 1
ATOM 1629 C CA . TYR A 1 210 ? -2.771 -9.281 -17.486 1.00 96.56 210 TYR A CA 1
ATOM 1630 C C . TYR A 1 210 ? -1.286 -9.002 -17.252 1.00 96.56 210 TYR A C 1
ATOM 1632 O O . TYR A 1 210 ? -0.891 -7.872 -16.959 1.00 96.56 210 TYR A O 1
ATOM 1640 N N . SER A 1 211 ? -0.448 -10.033 -17.369 1.00 96.44 211 SER A N 1
ATOM 1641 C CA . SER A 1 211 ? 0.997 -9.869 -17.192 1.00 96.44 211 SER A CA 1
ATOM 1642 C C . SER A 1 211 ? 1.613 -9.170 -18.406 1.00 96.44 211 SER A C 1
ATOM 1644 O O . SER A 1 211 ? 1.529 -9.659 -19.533 1.00 96.44 211 SER A O 1
ATOM 1646 N N . LYS A 1 212 ? 2.253 -8.025 -18.165 1.00 96.62 212 LYS A N 1
ATOM 1647 C CA . LYS A 1 212 ? 3.024 -7.251 -19.152 1.00 96.62 212 LYS A CA 1
ATOM 1648 C C . LYS A 1 212 ? 4.502 -7.638 -19.184 1.00 96.62 212 LYS A C 1
ATOM 1650 O O . LYS A 1 212 ? 5.251 -7.168 -20.034 1.00 96.62 212 LYS A O 1
ATOM 1655 N N . GLY A 1 213 ? 4.922 -8.519 -18.281 1.00 96.50 213 GLY A N 1
ATOM 1656 C CA .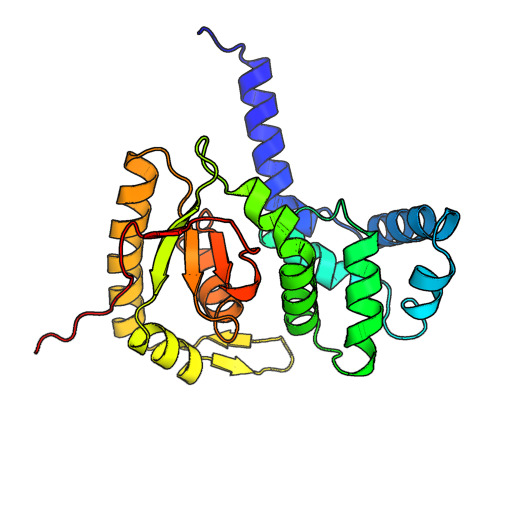 GLY A 1 213 ? 6.277 -9.039 -18.217 1.00 96.50 213 GLY A CA 1
ATOM 1657 C C . GLY A 1 213 ? 6.604 -9.617 -16.848 1.00 96.50 213 GLY A C 1
ATOM 1658 O O . GLY A 1 213 ? 5.862 -9.449 -15.880 1.00 96.50 213 GLY A O 1
ATOM 1659 N N . VAL A 1 214 ? 7.748 -10.297 -16.781 1.00 97.44 214 VAL A N 1
ATOM 1660 C CA . VAL A 1 214 ? 8.254 -10.907 -15.550 1.00 97.44 214 VAL A CA 1
ATOM 1661 C C . VAL A 1 214 ? 9.555 -10.226 -15.139 1.00 97.44 214 VAL A C 1
ATOM 1663 O O . VAL A 1 214 ? 10.517 -10.199 -15.915 1.00 97.44 214 VAL A O 1
ATOM 1666 N N . LEU A 1 215 ? 9.596 -9.701 -13.915 1.00 97.38 215 LEU A N 1
ATOM 1667 C CA . LEU A 1 215 ? 10.812 -9.204 -13.288 1.00 97.38 215 LEU A CA 1
ATOM 1668 C C . LEU A 1 215 ? 11.681 -10.391 -12.875 1.00 97.38 215 LEU A C 1
ATOM 1670 O O . LEU A 1 215 ? 11.406 -11.068 -11.886 1.00 97.38 215 LEU A O 1
ATOM 1674 N N . LYS A 1 216 ? 12.740 -10.623 -13.644 1.00 94.69 216 LYS A N 1
ATOM 1675 C CA . LYS A 1 216 ? 13.732 -11.672 -13.415 1.00 94.69 216 LYS A CA 1
ATOM 1676 C C . LYS A 1 216 ? 15.131 -11.079 -13.483 1.00 94.69 216 LYS A C 1
ATOM 1678 O O . LYS A 1 216 ? 15.415 -10.266 -14.361 1.00 94.69 216 LYS A O 1
ATOM 1683 N N . ILE A 1 217 ? 16.010 -11.512 -12.590 1.00 87.25 217 ILE A N 1
ATOM 1684 C CA . ILE A 1 217 ? 17.447 -11.290 -12.737 1.00 87.25 217 ILE A CA 1
ATOM 1685 C C . ILE A 1 217 ? 17.942 -12.500 -13.524 1.00 87.25 217 ILE A C 1
ATOM 1687 O O . ILE A 1 217 ? 17.786 -13.630 -13.068 1.00 87.25 217 ILE A O 1
ATOM 1691 N N . GLY A 1 218 ? 18.408 -12.282 -14.754 1.00 70.06 218 GLY A N 1
ATOM 1692 C CA . GLY A 1 218 ? 18.923 -13.374 -15.575 1.00 70.06 218 GLY A CA 1
ATOM 1693 C C . GLY A 1 218 ? 20.049 -14.098 -14.841 1.00 70.06 218 GLY A C 1
ATOM 1694 O O . GLY A 1 218 ? 20.956 -13.450 -14.318 1.00 70.06 218 GLY A O 1
ATOM 1695 N N . ASN A 1 219 ? 19.991 -15.428 -14.826 1.00 52.66 219 ASN A N 1
ATOM 1696 C CA . ASN A 1 219 ? 21.224 -16.195 -14.823 1.00 52.66 219 ASN A CA 1
ATOM 1697 C C . ASN A 1 219 ? 21.797 -15.997 -16.230 1.00 52.66 219 ASN A C 1
ATOM 1699 O O . ASN A 1 219 ? 21.136 -16.354 -17.205 1.00 52.66 219 ASN A O 1
ATOM 1703 N N . GLU A 1 220 ? 22.969 -15.382 -16.356 1.00 44.62 220 GLU A N 1
ATOM 1704 C CA . GLU A 1 220 ? 23.864 -15.903 -17.385 1.00 44.62 220 GLU A CA 1
ATOM 1705 C C . GLU A 1 220 ? 24.176 -17.328 -16.919 1.00 44.62 220 GLU A C 1
ATOM 1707 O O . GLU A 1 220 ? 24.703 -17.484 -15.821 1.00 44.62 220 GLU A O 1
ATOM 1712 N N . ASP A 1 221 ? 23.656 -18.294 -17.680 1.00 33.28 221 ASP A N 1
ATOM 1713 C CA . ASP A 1 221 ? 23.922 -19.740 -17.669 1.00 33.28 221 ASP A CA 1
ATOM 1714 C C . ASP A 1 221 ? 24.266 -20.411 -16.320 1.00 33.28 221 ASP A C 1
ATOM 1716 O O . ASP A 1 221 ? 25.414 -20.315 -15.832 1.00 33.28 221 ASP A O 1
#

Nearest PDB structures (foldseek):
  7qij-assembly1_IA  TM=9.307E-01  e=1.550E-14  Yersinia enterocolitica
  7qij-assembly1_GA  TM=9.268E-01  e=2.595E-14  Yersinia enterocolitica
  7qij-assembly2_JA  TM=9.338E-01  e=4.126E-14  Yersinia enterocolitica
  7qij-assembly2_RA  TM=9.317E-01  e=5.070E-14  Yersinia enterocolitica
  7qij-assembly1_FA  TM=9.288E-01  e=5.338E-14  Yersinia enterocolitica

Radius of gyration: 18.82 Å; Cα contacts (8 Å, |Δi|>4): 278; chains: 1; bounding box: 48×47×51 Å

pLDDT: mean 94.38, std 7.47, range [33.28, 98.69]

Mean predicted aligned error: 4.17 Å